Protein AF-0000000071177532 (afdb_homodimer)

pLDDT: mean 94.19, std 5.72, range [72.19, 98.56]

Secondary structure (DSSP, 8-state):
-EEEEEEEEETTEEEEEEEEE-SS-EEEEEESSS---EEEEEEEEEEEETTEEEEEEEEEEEES---HHHHHHHHHHHHHHT-SS-EEEEEE-S---HHHHHHHHHHHHHT---/-EEEEEEEEETTEEEEEEEEE-SS-EEEEEESSS---EEEEEEEEEEEETTEEEEEEEEEEEES---HHHHHHHHHHHHHHT-SS-EEEEEE-S---HHHHHHHHHHHHHT---

InterPro domains:
  IPR018788 Proteasome assembly chaperone 3 [PF10178] (28-109)
  IPR018788 Proteasome assembly chaperone 3 [PTHR31051] (3-114)
  IPR053720 Proteasome Assembly Chaperone [G3DSA:3.30.230.90] (1-114)

Solvent-accessible surface area (backbone atoms only — not comparable to full-atom values): 12817 Å² total; per-residue (Å²): 125,54,73,46,79,44,80,46,69,61,93,82,39,61,32,43,36,37,40,33,44,33,80,65,28,35,37,37,38,40,22,48,70,51,35,76,38,25,32,33,40,39,32,79,37,84,42,82,51,100,92,41,79,42,82,41,70,52,75,43,76,60,38,70,77,82,45,70,67,59,53,51,50,52,52,52,46,51,64,71,63,67,60,96,53,30,36,39,35,26,53,25,62,85,64,82,46,70,69,50,49,51,50,50,47,51,53,51,64,78,60,58,80,120,126,55,72,47,80,44,81,45,70,60,94,80,40,60,32,43,36,37,40,34,46,33,81,66,28,36,37,37,39,40,20,47,70,50,36,77,38,26,32,33,41,37,33,78,36,83,41,83,48,99,92,40,80,43,82,42,69,52,73,43,78,61,38,70,78,85,44,70,66,59,54,52,49,53,51,50,48,51,65,71,63,66,60,94,53,30,36,39,37,26,53,26,61,85,64,80,46,70,69,51,49,50,52,48,47,50,54,51,64,76,60,60,80,120

Organism: Bemisia tabaci (NCBI:txid7038)

Nearest PDB structures (foldseek):
  2z5e-assembly1_B  TM=8.568E-01  e=5.881E-09  Homo sapiens
  8tm3-assembly1_i  TM=8.484E-01  e=6.525E-08  Homo sapiens
  2z5b-assembly1_B  TM=7.623E-01  e=8.529E-06  Saccharomyces cerevisiae
  8tm3-assembly1_j  TM=7.685E-01  e=3.614E-05  Homo sapiens
  2z5b-assembly1_A  TM=5.845E-01  e=6.487E-04  Saccharomyces cerevisiae

Radius of gyration: 18.28 Å; Cα contacts (8 Å, |Δi|>4): 471; chains: 2; bounding box: 42×66×45 Å

Foldseek 3Di:
DDKDWDWDQDVNQIWIWIWDDDPAEIEIEIARPPDFAWKKKWFWDWDQDPVGTDTDIDIDTDDHDDDPLVRVLVRVLCVLVVDNHMYIYGYHDPDSDPSSSVVVSVVCVVVPPD/DDKDWDWDQDVNQIWIWIWDDDPAEIEIEIARPPDFAWKKKWFWDWDQDPVGTDTDIDIDTDDHDDDPLVRVLVRVLCVLVPDNHMYIYGYHDPDSDPSSSVVVSVVCVVVPPD

Sequence (228 aa):
MSFKTIGVKLDGVPTDIVIGNFTNNIFIVLTQVKKFGSIISVKPEAFKTAEGQQQVYDVRNLLGLEKESSLVAARFLAEQLEVPKPIIFSISLKDDSPRVLKSIKKVLLDNKCWMSFKTIGVKLDGVPTDIVIGNFTNNIFIVLTQVKKFGSIISVKPEAFKTAEGQQQVYDVRNLLGLEKESSLVAARFLAEQLEVPKPIIFSISLKDDSPRVLKSIKKVLLDNKCW

Structure (mmCIF, N/CA/C/O backbone):
data_AF-0000000071177532-model_v1
#
loop_
_entity.id
_entity.type
_entity.pdbx_description
1 polymer 'Proteasome assembly chaperone 3'
#
loop_
_atom_site.group_PDB
_atom_site.id
_atom_site.type_symbol
_atom_site.label_atom_id
_atom_site.label_alt_id
_atom_site.label_comp_id
_atom_site.label_asym_id
_atom_site.label_entity_id
_atom_site.label_seq_id
_atom_site.pdbx_PDB_ins_code
_atom_site.Cartn_x
_atom_site.Cartn_y
_atom_site.Cartn_z
_atom_site.occupancy
_atom_site.B_iso_or_equiv
_atom_site.auth_seq_id
_atom_site.auth_comp_id
_atom_site.auth_asym_id
_atom_site.auth_atom_id
_atom_site.pdbx_PDB_model_num
ATOM 1 N N . MET A 1 1 ? 12.875 1.076 9.992 1 72.19 1 MET A N 1
ATOM 2 C CA . MET A 1 1 ? 11.562 1.396 9.438 1 72.19 1 MET A CA 1
ATOM 3 C C . MET A 1 1 ? 10.453 0.759 10.273 1 72.19 1 MET A C 1
ATOM 5 O O . MET A 1 1 ? 10.641 -0.316 10.844 1 72.19 1 MET A O 1
ATOM 9 N N . SER A 1 2 ? 9.312 1.611 10.508 1 87.75 2 SER A N 1
ATOM 10 C CA . SER A 1 2 ? 8.281 1.118 11.414 1 87.75 2 SER A CA 1
ATOM 11 C C . SER A 1 2 ? 6.957 0.902 10.68 1 87.75 2 SER A C 1
ATOM 13 O O . SER A 1 2 ? 6.602 1.678 9.789 1 87.75 2 SER A O 1
ATOM 15 N N . PHE A 1 3 ? 6.445 -0.273 10.773 1 92.81 3 PHE A N 1
ATOM 16 C CA . PHE A 1 3 ? 5.082 -0.597 10.375 1 92.81 3 PHE A CA 1
ATOM 17 C C . PHE A 1 3 ? 4.211 -0.887 11.594 1 92.81 3 PHE A C 1
ATOM 19 O O . PHE A 1 3 ? 4.629 -1.604 12.5 1 92.81 3 PHE A O 1
ATOM 26 N N . LYS A 1 4 ? 3.184 -0.225 11.688 1 95.25 4 LYS A N 1
ATOM 27 C CA . LYS A 1 4 ? 2.24 -0.452 12.773 1 95.25 4 LYS A CA 1
ATOM 28 C C . LYS A 1 4 ? 0.882 -0.899 12.242 1 95.25 4 LYS A C 1
ATOM 30 O O . LYS A 1 4 ? 0.406 -0.384 11.234 1 95.25 4 LYS A O 1
ATOM 35 N N . THR A 1 5 ? 0.305 -1.93 12.883 1 95.69 5 THR A N 1
ATOM 36 C CA . THR A 1 5 ? -1.057 -2.367 12.602 1 95.69 5 THR A CA 1
ATOM 37 C C . THR A 1 5 ? -1.962 -2.139 13.805 1 95.69 5 THR A C 1
ATOM 39 O O . THR A 1 5 ? -1.604 -2.49 14.938 1 95.69 5 THR A O 1
ATOM 42 N N . ILE A 1 6 ? -3.053 -1.486 13.531 1 96.88 6 ILE A N 1
ATOM 43 C CA . ILE A 1 6 ? -3.98 -1.134 14.602 1 96.88 6 ILE A CA 1
ATOM 44 C C . ILE A 1 6 ? -5.383 -1.63 14.25 1 96.88 6 ILE A C 1
ATOM 46 O O . ILE A 1 6 ? -5.859 -1.428 13.133 1 96.88 6 ILE A O 1
ATOM 50 N N . GLY A 1 7 ? -5.969 -2.391 15.172 1 97 7 GLY A N 1
ATOM 51 C CA . GLY A 1 7 ? -7.391 -2.684 15.125 1 97 7 GLY A CA 1
ATOM 52 C C . GLY A 1 7 ? -8.195 -1.902 16.141 1 97 7 GLY A C 1
ATOM 53 O O . GLY A 1 7 ? -7.871 -1.899 17.328 1 97 7 GLY A O 1
ATOM 54 N N . VAL A 1 8 ? -9.195 -1.185 15.688 1 97.31 8 VAL A N 1
ATOM 55 C CA . VAL A 1 8 ? -9.984 -0.362 16.594 1 97.31 8 VAL A CA 1
ATOM 56 C C . VAL A 1 8 ? -11.453 -0.4 16.188 1 97.31 8 VAL A C 1
ATOM 58 O O . VAL A 1 8 ? -11.773 -0.638 15.016 1 97.31 8 VAL A O 1
ATOM 61 N N . LYS A 1 9 ? -12.328 -0.242 17.156 1 97.25 9 LYS A N 1
ATOM 62 C CA . LYS A 1 9 ? -13.75 -0.097 16.875 1 97.25 9 LYS A CA 1
ATOM 63 C C . LYS A 1 9 ? -14.164 1.371 16.891 1 97.25 9 LYS A C 1
ATOM 65 O O . LYS A 1 9 ? -14.062 2.041 17.922 1 97.25 9 LYS A O 1
ATOM 70 N N . LEU A 1 10 ? -14.492 1.924 15.703 1 97 10 LEU A N 1
ATOM 71 C CA . LEU A 1 10 ? -14.953 3.303 15.609 1 97 10 LEU A CA 1
ATOM 72 C C . LEU A 1 10 ? -16.469 3.357 15.461 1 97 10 LEU A C 1
ATOM 74 O O . LEU A 1 10 ? -17.016 2.969 14.422 1 97 10 LEU A O 1
ATOM 78 N N . ASP A 1 11 ? -17.156 3.795 16.484 1 92.44 11 ASP A N 1
ATOM 79 C CA . ASP A 1 11 ? -18.625 3.84 16.531 1 92.44 11 ASP A CA 1
ATOM 80 C C . ASP A 1 11 ? -19.219 2.467 16.234 1 92.44 11 ASP A C 1
ATOM 82 O O . ASP A 1 11 ? -20.109 2.346 15.391 1 92.44 11 ASP A O 1
ATOM 86 N N . GLY A 1 12 ? -18.641 1.488 16.641 1 94.06 12 GLY A N 1
ATOM 87 C CA . GLY A 1 12 ? -19.141 0.128 16.547 1 94.06 12 GLY A CA 1
ATOM 88 C C . GLY A 1 12 ? -18.672 -0.601 15.305 1 94.06 12 GLY A C 1
ATOM 89 O O . GLY A 1 12 ? -18.969 -1.779 15.109 1 94.06 12 GLY A O 1
ATOM 90 N N . VAL A 1 13 ? -17.953 0.061 14.5 1 96.81 13 VAL A N 1
ATOM 91 C CA . VAL A 1 13 ? -17.5 -0.534 13.242 1 96.81 13 VAL A CA 1
ATOM 92 C C . VAL A 1 13 ? -16.016 -0.906 13.352 1 96.81 13 VAL A C 1
ATOM 94 O O . VAL A 1 13 ? -15.172 -0.04 13.57 1 96.81 13 VAL A O 1
ATOM 97 N N . PRO A 1 14 ? -15.766 -2.242 13.281 1 97.5 14 PRO A N 1
ATOM 98 C CA . PRO A 1 14 ? -14.359 -2.627 13.281 1 97.5 14 PRO A CA 1
ATOM 99 C C . PRO A 1 14 ? -13.555 -1.946 12.172 1 97.5 14 PRO A C 1
ATOM 101 O O . PRO A 1 14 ? -13.992 -1.929 11.023 1 97.5 14 PRO A O 1
ATOM 104 N N . THR A 1 15 ? -12.438 -1.291 12.484 1 97.62 15 THR A N 1
ATOM 105 C CA . THR A 1 15 ? -11.586 -0.551 11.562 1 97.62 15 THR A CA 1
ATOM 106 C C . THR A 1 15 ? -10.133 -0.993 11.695 1 97.62 15 THR A C 1
ATOM 108 O O . THR A 1 15 ? -9.578 -1.002 12.797 1 97.62 15 THR A O 1
ATOM 111 N N . ASP A 1 16 ? -9.562 -1.474 10.648 1 97.69 16 ASP A N 1
ATOM 112 C CA . ASP A 1 16 ? -8.148 -1.829 10.617 1 97.69 16 ASP A CA 1
ATOM 113 C C . ASP A 1 16 ? -7.312 -0.71 9.992 1 97.69 16 ASP A C 1
ATOM 115 O O . ASP A 1 16 ? -7.707 -0.12 8.984 1 97.69 16 ASP A O 1
ATOM 119 N N . ILE A 1 17 ? -6.23 -0.367 10.633 1 97.75 17 ILE A N 1
ATOM 120 C CA . ILE A 1 17 ? -5.316 0.686 10.203 1 97.75 17 ILE A CA 1
ATOM 121 C C . ILE A 1 17 ? -3.895 0.139 10.141 1 97.75 17 ILE A C 1
ATOM 123 O O . ILE A 1 17 ? -3.443 -0.548 11.055 1 97.75 17 ILE A O 1
ATOM 127 N N . VAL A 1 18 ? -3.209 0.376 9.039 1 97.44 18 VAL A N 1
ATOM 128 C CA . VAL A 1 18 ? -1.784 0.088 8.914 1 97.44 18 VAL A CA 1
ATOM 129 C C . VAL A 1 18 ? -1.021 1.377 8.617 1 97.44 18 VAL A C 1
ATOM 131 O O . VAL A 1 18 ? -1.44 2.178 7.781 1 97.44 18 VAL A O 1
ATOM 134 N N . ILE A 1 19 ? 0.045 1.603 9.32 1 97.62 19 ILE A N 1
ATOM 135 C CA . ILE A 1 19 ? 0.906 2.76 9.102 1 97.62 19 ILE A CA 1
ATOM 136 C C . ILE A 1 19 ? 2.318 2.295 8.758 1 97.62 19 ILE A C 1
ATOM 138 O O . ILE A 1 19 ? 2.918 1.507 9.492 1 97.62 19 ILE A O 1
ATOM 142 N N . GLY A 1 20 ? 2.801 2.75 7.617 1 97.25 20 GLY A N 1
ATOM 143 C CA . GLY A 1 20 ? 4.191 2.561 7.234 1 97.25 20 GLY A CA 1
ATOM 144 C C . GLY A 1 20 ? 4.953 3.865 7.098 1 97.25 20 GLY A C 1
ATOM 145 O O . GLY A 1 20 ? 4.578 4.73 6.301 1 97.25 20 GLY A O 1
ATOM 146 N N . ASN A 1 21 ? 5.992 3.984 7.93 1 97.25 21 ASN A N 1
ATOM 147 C CA . ASN A 1 21 ? 6.859 5.152 7.852 1 97.25 21 ASN A CA 1
ATOM 148 C C . ASN A 1 21 ? 8.086 4.887 6.98 1 97.25 21 ASN A C 1
ATOM 150 O O . ASN A 1 21 ? 9.008 4.195 7.398 1 97.25 21 ASN A O 1
ATOM 154 N N . PHE A 1 22 ? 8.078 5.391 5.75 1 96.75 22 PHE A N 1
ATOM 155 C CA . PHE A 1 22 ? 9.188 5.266 4.805 1 96.75 22 PHE A CA 1
ATOM 156 C C . PHE A 1 22 ? 9.992 6.555 4.746 1 96.75 22 PHE A C 1
ATOM 158 O O . PHE A 1 22 ? 9.547 7.602 5.223 1 96.75 22 PHE A O 1
ATOM 165 N N . THR A 1 23 ? 11.141 6.48 4.211 1 96.25 23 THR A N 1
ATOM 166 C CA . THR A 1 23 ? 11.984 7.66 4.098 1 96.25 23 THR A CA 1
ATOM 167 C C . THR A 1 23 ? 11.352 8.695 3.176 1 96.25 23 THR A C 1
ATOM 169 O O . THR A 1 23 ? 11.461 9.898 3.412 1 96.25 23 THR A O 1
ATOM 172 N N . ASN A 1 24 ? 10.602 8.227 2.199 1 95.5 24 ASN A N 1
ATOM 173 C CA . ASN A 1 24 ? 10.094 9.133 1.173 1 95.5 24 ASN A CA 1
ATOM 174 C C . ASN A 1 24 ? 8.602 9.398 1.343 1 95.5 24 ASN A C 1
ATOM 176 O O . ASN A 1 24 ? 8.062 10.336 0.758 1 95.5 24 ASN A O 1
ATOM 180 N N . ASN A 1 25 ? 7.938 8.578 2.098 1 96.38 25 ASN A N 1
ATOM 181 C CA . ASN A 1 25 ? 6.492 8.703 2.27 1 96.38 25 ASN A CA 1
ATOM 182 C C . ASN A 1 25 ? 6.027 8.086 3.586 1 96.38 25 ASN A C 1
ATOM 184 O O . ASN A 1 25 ? 6.773 7.344 4.223 1 96.38 25 ASN A O 1
ATOM 188 N N . ILE A 1 26 ? 4.84 8.492 3.887 1 97.56 26 ILE A N 1
ATOM 189 C CA . ILE A 1 26 ? 4.055 7.699 4.824 1 97.56 26 ILE A CA 1
ATOM 190 C C . ILE A 1 26 ? 2.967 6.934 4.07 1 97.56 26 ILE A C 1
ATOM 192 O O . ILE A 1 26 ? 2.314 7.488 3.184 1 97.56 26 ILE A O 1
ATOM 196 N N . PHE A 1 27 ? 2.84 5.684 4.438 1 97.19 27 PHE A N 1
ATOM 197 C CA . PHE A 1 27 ? 1.787 4.859 3.855 1 97.19 27 PHE A CA 1
ATOM 198 C C . PHE A 1 27 ? 0.749 4.484 4.906 1 97.19 27 PHE A C 1
ATOM 200 O O . PHE A 1 27 ? 1.095 3.975 5.973 1 97.19 27 PHE A O 1
ATOM 207 N N . ILE A 1 28 ? -0.555 4.777 4.574 1 98.25 28 ILE A N 1
ATOM 208 C CA . ILE A 1 28 ? -1.62 4.52 5.535 1 98.25 28 ILE A CA 1
ATOM 209 C C . ILE A 1 28 ? -2.75 3.746 4.859 1 98.25 28 ILE A C 1
ATOM 211 O O . ILE A 1 28 ? -3.312 4.203 3.861 1 98.25 28 ILE A O 1
ATOM 215 N N . VAL A 1 29 ? -3.061 2.6 5.391 1 98.19 29 VAL A N 1
ATOM 216 C CA . VAL A 1 29 ? -4.23 1.836 4.969 1 98.19 29 VAL A CA 1
ATOM 217 C C . VAL A 1 29 ? -5.363 2.025 5.973 1 98.19 29 VAL A C 1
ATOM 219 O O . VAL A 1 29 ? -5.168 1.849 7.176 1 98.19 29 VAL A O 1
ATOM 222 N N . LEU A 1 30 ? -6.516 2.42 5.48 1 98.31 30 LEU A N 1
ATOM 223 C CA . LEU A 1 30 ? -7.738 2.549 6.266 1 98.31 30 LEU A CA 1
ATOM 224 C C . LEU A 1 30 ? -8.844 1.663 5.703 1 98.31 30 LEU A C 1
ATOM 226 O O . LEU A 1 30 ? -9.312 1.885 4.582 1 98.31 30 LEU A O 1
ATOM 230 N N . THR A 1 31 ? -9.258 0.589 6.484 1 97.81 31 THR A N 1
ATOM 231 C CA . THR A 1 31 ? -10.312 -0.25 5.938 1 97.81 31 THR A CA 1
ATOM 232 C C . THR A 1 31 ? -11.305 -0.657 7.027 1 97.81 31 THR A C 1
ATOM 234 O O . THR A 1 31 ? -10.906 -0.926 8.164 1 97.81 31 THR A O 1
ATOM 237 N N . GLN A 1 32 ? -12.602 -0.59 6.715 1 97.75 32 GLN A N 1
ATOM 238 C CA . GLN A 1 32 ? -13.68 -1.052 7.582 1 97.75 32 GLN A CA 1
ATOM 239 C C . GLN A 1 32 ? -14.43 -2.227 6.953 1 97.75 32 GLN A C 1
ATOM 241 O O . GLN A 1 32 ? -15.352 -2.771 7.555 1 97.75 32 GLN A O 1
ATOM 246 N N . VAL A 1 33 ? -14.016 -2.652 5.754 1 96.62 33 VAL A N 1
ATOM 247 C CA . VAL A 1 33 ? -14.734 -3.715 5.059 1 96.62 33 VAL A CA 1
ATOM 248 C C . VAL A 1 33 ? -13.75 -4.812 4.645 1 96.62 33 VAL A C 1
ATOM 250 O O . VAL A 1 33 ? -14.062 -5.629 3.771 1 96.62 33 VAL A O 1
ATOM 253 N N . LYS A 1 34 ? -12.555 -4.789 5.148 1 95.62 34 LYS A N 1
ATOM 254 C CA . LYS A 1 34 ? -11.484 -5.754 4.938 1 95.62 34 LYS A CA 1
ATOM 255 C C . LYS A 1 34 ? -11.078 -5.812 3.467 1 95.62 34 LYS A C 1
ATOM 257 O O . LYS A 1 34 ? -10.617 -6.852 2.982 1 95.62 34 LYS A O 1
ATOM 262 N N . LYS A 1 35 ? -11.375 -4.762 2.734 1 96.19 35 LYS A N 1
ATOM 263 C CA . LYS A 1 35 ? -10.938 -4.621 1.349 1 96.19 35 LYS A CA 1
ATOM 264 C C . LYS A 1 35 ? -9.828 -3.584 1.223 1 96.19 35 LYS A C 1
ATOM 266 O O . LYS A 1 35 ? -9.773 -2.627 1.997 1 96.19 35 LYS A O 1
ATOM 271 N N . PHE A 1 36 ? -8.898 -3.795 0.281 1 96.12 36 PHE A N 1
ATOM 272 C CA . PHE A 1 36 ? -7.938 -2.773 -0.12 1 96.12 36 PHE A CA 1
ATOM 273 C C . PHE A 1 36 ? -8.602 -1.729 -1.011 1 96.12 36 PHE A C 1
ATOM 275 O O . PHE A 1 36 ? -9.203 -2.068 -2.029 1 96.12 36 PHE A O 1
ATOM 282 N N . GLY A 1 37 ? -8.578 -0.49 -0.607 1 94.94 37 GLY A N 1
ATOM 283 C CA . GLY A 1 37 ? -9.352 0.542 -1.279 1 94.94 37 GLY A CA 1
ATOM 284 C C . GLY A 1 37 ? -8.57 1.271 -2.354 1 94.94 37 GLY A C 1
ATOM 285 O O . GLY A 1 37 ? -7.562 0.76 -2.848 1 94.94 37 GLY A O 1
ATOM 286 N N . SER A 1 38 ? -9.102 2.412 -2.785 1 95.69 38 SER A N 1
ATOM 287 C CA . SER A 1 38 ? -8.414 3.291 -3.727 1 95.69 38 SER A CA 1
ATOM 288 C C . SER A 1 38 ? -7.09 3.787 -3.156 1 95.69 38 SER A C 1
ATOM 290 O O . SER A 1 38 ? -6.961 3.975 -1.944 1 95.69 38 SER A O 1
ATOM 292 N N . ILE A 1 39 ? -6.176 3.889 -4.035 1 97.44 39 ILE A N 1
ATOM 293 C CA . ILE A 1 39 ? -4.895 4.453 -3.621 1 97.44 39 ILE A CA 1
ATOM 294 C C . ILE A 1 39 ? -4.84 5.938 -3.984 1 97.44 39 ILE A C 1
ATOM 296 O O . ILE A 1 39 ? -4.992 6.301 -5.152 1 97.44 39 ILE A O 1
ATOM 300 N N . ILE A 1 40 ? -4.629 6.738 -2.992 1 98 40 ILE A N 1
ATOM 301 C CA . ILE A 1 40 ? -4.625 8.188 -3.145 1 98 40 ILE A CA 1
ATOM 302 C C . ILE A 1 40 ? -3.289 8.75 -2.666 1 98 40 ILE A C 1
ATOM 304 O O . ILE A 1 40 ? -2.846 8.453 -1.554 1 98 40 ILE A O 1
ATOM 308 N N . SER A 1 41 ? -2.631 9.523 -3.494 1 97.25 41 SER A N 1
ATOM 309 C CA . SER A 1 41 ? -1.406 10.219 -3.115 1 97.25 41 SER A CA 1
ATOM 310 C C . SER A 1 41 ? -1.692 11.664 -2.711 1 97.25 41 SER A C 1
ATOM 312 O O . SER A 1 41 ? -2.504 12.336 -3.344 1 97.25 41 SER A O 1
ATOM 314 N N . VAL A 1 42 ? -1.169 12.055 -1.658 1 97.5 42 VAL A N 1
ATOM 315 C CA . VAL A 1 42 ? -1.283 13.422 -1.171 1 97.5 42 VAL A CA 1
ATOM 316 C C . VAL A 1 42 ? 0.109 14.016 -0.971 1 97.5 42 VAL A C 1
ATOM 318 O O . VAL A 1 42 ? 0.857 13.586 -0.093 1 97.5 42 VAL A O 1
ATOM 321 N N . LYS A 1 43 ? 0.432 15.016 -1.694 1 95.69 43 LYS A N 1
ATOM 322 C CA . LYS A 1 43 ? 1.755 15.633 -1.655 1 95.69 43 LYS A CA 1
ATOM 323 C C . LYS A 1 43 ? 1.671 17.094 -1.208 1 95.69 43 LYS A C 1
ATOM 325 O O . LYS A 1 43 ? 0.93 17.875 -1.793 1 95.69 43 LYS A O 1
ATOM 330 N N . PRO A 1 44 ? 2.436 17.359 -0.157 1 92.5 44 PRO A N 1
ATOM 331 C CA . PRO A 1 44 ? 2.469 18.766 0.236 1 92.5 44 PRO A CA 1
ATOM 332 C C . PRO A 1 44 ? 3.191 19.656 -0.781 1 92.5 44 PRO A C 1
ATOM 334 O O . PRO A 1 44 ? 4.238 19.266 -1.306 1 92.5 44 PRO A O 1
ATOM 337 N N . GLU A 1 45 ? 2.49 20.719 -1.197 1 88.5 45 GLU A N 1
ATOM 338 C CA . GLU A 1 45 ? 3.09 21.75 -2.047 1 88.5 45 GLU A CA 1
ATOM 339 C C . GLU A 1 45 ? 3.162 23.094 -1.326 1 88.5 45 GLU A C 1
ATOM 341 O O . GLU A 1 45 ? 2.24 23.453 -0.598 1 88.5 45 GLU A O 1
ATOM 346 N N . ALA A 1 46 ? 4.332 23.641 -1.23 1 79.81 46 ALA A N 1
ATOM 347 C CA . ALA A 1 46 ? 4.449 24.953 -0.605 1 79.81 46 ALA A CA 1
ATOM 348 C C . ALA A 1 46 ? 4.258 26.062 -1.63 1 79.81 46 ALA A C 1
ATOM 350 O O . ALA A 1 46 ? 4.727 25.953 -2.766 1 79.81 46 ALA A O 1
ATOM 351 N N . PHE A 1 47 ? 3.213 26.969 -1.278 1 78.06 47 PHE A N 1
ATOM 352 C CA . PHE A 1 47 ? 3.037 28.172 -2.078 1 78.06 47 PHE A CA 1
ATOM 353 C C . PHE A 1 47 ? 3.324 29.422 -1.25 1 78.06 47 PHE A C 1
ATOM 355 O O . PHE A 1 47 ? 2.953 29.5 -0.076 1 78.06 47 PHE A O 1
ATOM 362 N N . LYS A 1 48 ? 4.32 30.141 -1.648 1 78 48 LYS A N 1
ATOM 363 C CA . LYS A 1 48 ? 4.621 31.406 -0.987 1 78 48 LYS A CA 1
ATOM 364 C C . LYS A 1 48 ? 3.604 32.469 -1.363 1 78 48 LYS A C 1
ATOM 366 O O . LYS A 1 48 ? 3.389 32.75 -2.547 1 78 48 LYS A O 1
ATOM 371 N N . THR A 1 49 ? 2.73 32.812 -0.435 1 73.12 49 THR A N 1
ATOM 372 C CA . THR A 1 49 ? 1.871 34 -0.623 1 73.12 49 THR A CA 1
ATOM 373 C C . THR A 1 49 ? 2.439 35.219 0.108 1 73.12 49 THR A C 1
ATOM 375 O O . THR A 1 49 ? 3.438 35.094 0.823 1 73.12 49 THR A O 1
ATOM 378 N N . ALA A 1 50 ? 1.865 36.438 -0.108 1 77.94 50 ALA A N 1
ATOM 379 C CA . ALA A 1 50 ? 2.248 37.688 0.549 1 77.94 50 ALA A CA 1
ATOM 380 C C . ALA A 1 50 ? 2.191 37.531 2.068 1 77.94 50 ALA A C 1
ATOM 382 O O . ALA A 1 50 ? 2.965 38.188 2.785 1 77.94 50 ALA A O 1
ATOM 383 N N . GLU A 1 51 ? 1.269 36.75 2.625 1 81.69 51 GLU A N 1
ATOM 384 C CA . GLU A 1 51 ? 0.987 36.562 4.043 1 81.69 51 GLU A CA 1
ATOM 385 C C . GLU A 1 51 ? 1.835 35.438 4.629 1 81.69 51 GLU A C 1
ATOM 387 O O . GLU A 1 51 ? 1.774 35.156 5.832 1 81.69 51 GLU A O 1
ATOM 392 N N . GLY A 1 52 ? 2.498 34.719 3.83 1 80.38 52 GLY A N 1
ATOM 393 C CA . GLY A 1 52 ? 3.363 33.656 4.301 1 80.38 52 GLY A CA 1
ATOM 394 C C . GLY A 1 52 ? 3.25 32.375 3.48 1 80.38 52 GLY A C 1
ATOM 395 O O . GLY A 1 52 ? 2.732 32.406 2.361 1 80.38 52 GLY A O 1
ATOM 396 N N . GLN A 1 53 ? 3.822 31.328 4.035 1 73.88 53 GLN A N 1
ATOM 397 C CA . GLN A 1 53 ? 3.818 30.047 3.34 1 73.88 53 GLN A CA 1
ATOM 398 C C . GLN A 1 53 ? 2.523 29.281 3.602 1 73.88 53 GLN A C 1
ATOM 400 O O . GLN A 1 53 ? 2.125 29.109 4.754 1 73.88 53 GLN A O 1
ATOM 405 N N . GLN A 1 54 ? 1.751 29.188 2.535 1 82.75 54 GLN A N 1
ATOM 406 C CA . GLN A 1 54 ? 0.572 28.344 2.621 1 82.75 54 GLN A CA 1
ATOM 407 C C . GLN A 1 54 ? 0.858 26.953 2.066 1 82.75 54 GLN A C 1
ATOM 409 O O . GLN A 1 54 ? 1.543 26.812 1.051 1 82.75 54 GLN A O 1
ATOM 414 N N . GLN A 1 55 ? 0.43 25.953 2.977 1 83.5 55 GLN A N 1
ATOM 415 C CA . GLN A 1 55 ? 0.623 24.578 2.514 1 83.5 55 GLN A CA 1
ATOM 416 C C . GLN A 1 55 ? -0.588 24.094 1.726 1 83.5 55 GLN A C 1
ATOM 418 O O . GLN A 1 55 ? -1.719 24.156 2.215 1 83.5 55 GLN A O 1
ATOM 423 N N . VAL A 1 56 ? -0.33 23.859 0.442 1 88.94 56 VAL A N 1
ATOM 424 C CA . VAL A 1 56 ? -1.363 23.25 -0.388 1 88.94 56 VAL A CA 1
ATOM 425 C C . VAL A 1 56 ? -0.99 21.797 -0.696 1 88.94 56 VAL A C 1
ATOM 427 O O . VAL A 1 56 ? 0.161 21.391 -0.515 1 88.94 56 VAL A O 1
ATOM 430 N N . TYR A 1 57 ? -2.059 21.016 -0.942 1 93.56 57 TYR A N 1
ATOM 431 C CA . TYR A 1 57 ? -1.803 19.609 -1.212 1 93.56 57 TYR A CA 1
ATOM 432 C C . TYR A 1 57 ? -2.254 19.234 -2.617 1 93.56 57 TYR A C 1
ATOM 434 O O . TYR A 1 57 ? -3.309 19.672 -3.078 1 93.56 57 TYR A O 1
ATOM 442 N N . ASP A 1 58 ? -1.36 18.547 -3.314 1 95.5 58 ASP A N 1
ATOM 443 C CA . ASP A 1 58 ? -1.722 17.859 -4.551 1 95.5 58 ASP A CA 1
ATOM 444 C C . ASP A 1 58 ? -2.283 16.469 -4.262 1 95.5 58 ASP A C 1
ATOM 446 O O . ASP A 1 58 ? -1.576 15.609 -3.732 1 95.5 58 ASP A O 1
ATOM 450 N N . VAL A 1 59 ? -3.59 16.328 -4.512 1 96.88 59 VAL A N 1
ATOM 451 C CA . VAL A 1 59 ? -4.289 15.078 -4.211 1 96.88 59 VAL A CA 1
ATOM 452 C C . VAL A 1 59 ? -4.617 14.344 -5.508 1 96.88 59 VAL A C 1
ATOM 454 O O . VAL A 1 59 ? -5.297 14.883 -6.383 1 96.88 59 VAL A O 1
ATOM 457 N N . ARG A 1 60 ? -4.125 13.094 -5.613 1 95.44 60 ARG A N 1
ATOM 458 C CA . ARG A 1 60 ? -4.324 12.336 -6.844 1 95.44 60 ARG A CA 1
ATOM 459 C C . ARG A 1 60 ? -4.797 10.922 -6.539 1 95.44 60 ARG A C 1
ATOM 461 O O . ARG A 1 60 ? -4.25 10.25 -5.66 1 95.44 60 ARG A O 1
ATOM 468 N N . ASN A 1 61 ? -5.891 10.523 -7.242 1 96.56 61 ASN A N 1
ATOM 469 C CA . ASN A 1 61 ? -6.293 9.125 -7.227 1 96.56 61 ASN A CA 1
ATOM 470 C C . ASN A 1 61 ? -5.453 8.281 -8.188 1 96.56 61 ASN A C 1
ATOM 472 O O . ASN A 1 61 ? -5.434 8.547 -9.391 1 96.56 61 ASN A O 1
ATOM 476 N N . LEU A 1 62 ? -4.812 7.328 -7.695 1 92.5 62 LEU A N 1
ATOM 477 C CA . LEU A 1 62 ? -3.867 6.566 -8.508 1 92.5 62 LEU A CA 1
ATOM 478 C C . LEU A 1 62 ? -4.473 5.238 -8.9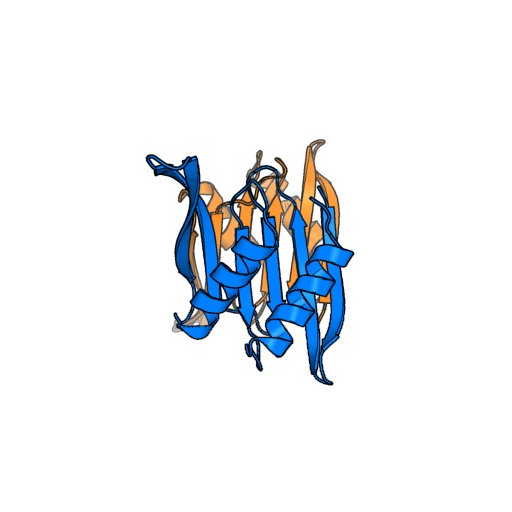45 1 92.5 62 LEU A C 1
ATOM 480 O O . LEU A 1 62 ? -4.152 4.734 -10.023 1 92.5 62 LEU A O 1
ATOM 484 N N . LEU A 1 63 ? -5.238 4.703 -8.125 1 91.44 63 LEU A N 1
ATOM 485 C CA . LEU A 1 63 ? -5.852 3.398 -8.367 1 91.44 63 LEU A CA 1
ATOM 486 C C . LEU A 1 63 ? -7.254 3.34 -7.773 1 91.44 63 LEU A C 1
ATOM 488 O O . LEU A 1 63 ? -7.512 3.924 -6.719 1 91.44 63 LEU A O 1
ATOM 492 N N . GLY A 1 64 ? -8 2.537 -8.391 1 92.38 64 GLY A N 1
ATOM 493 C CA . GLY A 1 64 ? -9.344 2.32 -7.879 1 92.38 64 GLY A CA 1
ATOM 494 C C . GLY A 1 64 ? -10.336 3.387 -8.32 1 92.38 64 GLY A C 1
ATOM 495 O O . GLY A 1 64 ? -9.992 4.27 -9.109 1 92.38 64 GLY A O 1
ATOM 496 N N . LEU A 1 65 ? -11.578 3.18 -7.871 1 90.81 65 LEU A N 1
ATOM 497 C CA . LEU A 1 65 ? -12.641 4.129 -8.188 1 90.81 65 LEU A CA 1
ATOM 498 C C . LEU A 1 65 ? -12.406 5.457 -7.477 1 90.81 65 LEU A C 1
ATOM 500 O O . LEU A 1 65 ? -12.125 5.48 -6.277 1 90.81 65 LEU A O 1
ATOM 504 N N . GLU A 1 66 ? -12.406 6.512 -8.281 1 93.69 66 GLU A N 1
ATOM 505 C CA . GLU A 1 66 ? -12.258 7.828 -7.672 1 93.69 66 GLU A CA 1
ATOM 506 C C . GLU A 1 66 ? -13.578 8.32 -7.098 1 93.69 66 GLU A C 1
ATOM 508 O O . GLU A 1 66 ? -14.562 8.477 -7.828 1 93.69 66 GLU A O 1
ATOM 513 N N . LYS A 1 67 ? -13.602 8.406 -5.863 1 94.5 67 LYS A N 1
ATOM 514 C CA . LYS A 1 67 ? -14.727 8.992 -5.152 1 94.5 67 LYS A CA 1
ATOM 515 C C . LYS A 1 67 ? -14.344 10.32 -4.504 1 94.5 67 LYS A C 1
ATOM 517 O O . LYS A 1 67 ? -13.273 10.438 -3.902 1 94.5 67 LYS A O 1
ATOM 522 N N . GLU A 1 68 ? -15.242 11.258 -4.684 1 95.44 68 GLU A N 1
ATOM 523 C CA . GLU A 1 68 ? -14.992 12.555 -4.066 1 95.44 68 GLU A CA 1
ATOM 524 C C . GLU A 1 68 ? -14.805 12.422 -2.557 1 95.44 68 GLU A C 1
ATOM 526 O O . GLU A 1 68 ? -13.961 13.102 -1.967 1 95.44 68 GLU A O 1
ATOM 531 N N . SER A 1 69 ? -15.57 11.578 -1.964 1 95.56 69 SER A N 1
ATOM 532 C CA . SER A 1 69 ? -15.516 11.391 -0.517 1 95.56 69 SER A CA 1
ATOM 533 C C . SER A 1 69 ? -14.141 10.898 -0.078 1 95.56 69 SER A C 1
ATOM 535 O O . SER A 1 69 ? -13.609 11.336 0.946 1 95.56 69 SER A O 1
ATOM 537 N N . SER A 1 70 ? -13.539 9.961 -0.846 1 96.56 70 SER A N 1
ATOM 538 C CA . SER A 1 70 ? -12.219 9.438 -0.508 1 96.56 70 SER A CA 1
ATOM 539 C C . SER A 1 70 ? -11.141 10.508 -0.67 1 96.56 70 SER A C 1
ATOM 541 O O . SER A 1 70 ? -10.211 10.586 0.134 1 96.56 70 SER A O 1
ATOM 543 N N . LEU A 1 71 ? -11.32 11.336 -1.709 1 97.5 71 LEU A N 1
ATOM 544 C CA . LEU A 1 71 ? -10.375 12.414 -1.94 1 97.5 71 LEU A CA 1
ATOM 545 C C . LEU A 1 71 ? -10.438 13.445 -0.818 1 97.5 71 LEU A C 1
ATOM 547 O O . LEU A 1 71 ? -9.398 13.898 -0.328 1 97.5 71 LEU A O 1
ATOM 551 N N . VAL A 1 72 ? -11.617 13.805 -0.439 1 97.06 72 VAL A N 1
ATOM 552 C CA . VAL A 1 72 ? -11.836 14.758 0.643 1 97.06 72 VAL A CA 1
ATOM 553 C C . VAL A 1 72 ? -11.281 14.195 1.948 1 97.06 72 VAL A C 1
ATOM 555 O O . VAL A 1 72 ? -10.609 14.906 2.703 1 97.06 72 VAL A O 1
ATOM 558 N N . ALA A 1 73 ? -11.523 12.891 2.197 1 98 73 ALA A N 1
ATOM 559 C CA . ALA A 1 73 ? -11.008 12.234 3.4 1 98 73 ALA A CA 1
ATOM 560 C C . ALA A 1 73 ? -9.484 12.266 3.438 1 98 73 ALA A C 1
ATOM 562 O O . ALA A 1 73 ? -8.891 12.648 4.449 1 98 73 ALA A O 1
ATOM 563 N N . ALA A 1 74 ? -8.852 11.914 2.324 1 98.06 74 ALA A N 1
ATOM 564 C CA . ALA A 1 74 ? -7.395 11.898 2.238 1 98.06 74 ALA A CA 1
ATOM 565 C C . ALA A 1 74 ? -6.812 13.289 2.486 1 98.06 74 ALA A C 1
ATOM 567 O O . ALA A 1 74 ? -5.848 13.438 3.24 1 98.06 74 ALA A O 1
ATOM 568 N N . ARG A 1 75 ? -7.418 14.281 1.865 1 97.06 75 ARG A N 1
ATOM 569 C CA . ARG A 1 75 ? -6.965 15.664 2.045 1 97.06 75 ARG A CA 1
ATOM 570 C C . ARG A 1 75 ? -7.121 16.109 3.496 1 97.06 75 ARG A C 1
ATOM 572 O O . ARG A 1 75 ? -6.195 16.672 4.078 1 97.06 75 ARG A O 1
ATOM 579 N N . PHE A 1 76 ? -8.242 15.812 4.102 1 97.38 76 PHE A N 1
ATOM 580 C CA . PHE A 1 76 ? -8.516 16.188 5.484 1 97.38 76 PHE A CA 1
ATOM 581 C C . PHE A 1 76 ? -7.484 15.57 6.422 1 97.38 76 PHE A C 1
ATOM 583 O O . PHE A 1 76 ? -6.879 16.281 7.23 1 97.38 76 PHE A O 1
ATOM 590 N N . LEU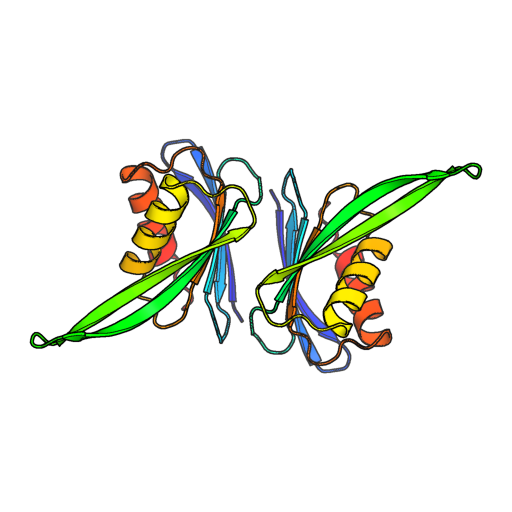 A 1 77 ? -7.246 14.305 6.238 1 97.94 77 LEU A N 1
ATOM 591 C CA . LEU A 1 77 ? -6.32 13.609 7.125 1 97.94 77 LEU A CA 1
ATOM 592 C C . LEU A 1 77 ? -4.898 14.133 6.941 1 97.94 77 LEU A C 1
ATOM 594 O O . LEU A 1 77 ? -4.188 14.367 7.922 1 97.94 77 LEU A O 1
ATOM 598 N N . ALA A 1 78 ? -4.52 14.297 5.688 1 97.19 78 ALA A N 1
ATOM 599 C CA . ALA A 1 78 ? -3.178 14.805 5.418 1 97.19 78 ALA A CA 1
ATOM 600 C C . ALA A 1 78 ? -2.965 16.156 6.082 1 97.19 78 ALA A C 1
ATOM 602 O O . ALA A 1 78 ? -1.915 16.406 6.676 1 97.19 78 ALA A O 1
ATOM 603 N N . GLU A 1 79 ? -3.938 17 5.973 1 95.56 79 GLU A N 1
ATOM 604 C CA . GLU A 1 79 ? -3.865 18.328 6.562 1 95.56 79 GLU A CA 1
ATOM 605 C C . GLU A 1 79 ? -3.779 18.25 8.086 1 95.56 79 GLU A C 1
ATOM 607 O O . GLU A 1 79 ? -3.084 19.047 8.711 1 95.56 79 GLU A O 1
ATOM 612 N N . GLN A 1 80 ? -4.434 17.344 8.656 1 95.56 80 GLN A N 1
ATOM 613 C CA . GLN A 1 80 ? -4.492 17.234 10.117 1 95.56 80 GLN A CA 1
ATOM 614 C C . GLN A 1 80 ? -3.223 16.578 10.664 1 95.56 80 GLN A C 1
ATOM 616 O O . GLN A 1 80 ? -2.807 16.875 11.789 1 95.56 80 GLN A O 1
ATOM 621 N N . LEU A 1 81 ? -2.604 15.688 9.898 1 96.06 81 LEU A N 1
ATOM 622 C CA . LEU A 1 81 ? -1.433 14.961 10.375 1 96.06 81 LEU A CA 1
ATOM 623 C C . LEU A 1 81 ? -0.179 15.828 10.281 1 96.06 81 LEU A C 1
ATOM 625 O O . LEU A 1 81 ? 0.804 15.578 10.984 1 96.06 81 LEU A O 1
ATOM 629 N N . GLU A 1 82 ? -0.137 16.812 9.469 1 89.12 82 GLU A N 1
ATOM 630 C CA . GLU A 1 82 ? 0.952 17.766 9.305 1 89.12 82 GLU A CA 1
ATOM 631 C C . GLU A 1 82 ? 2.301 17.062 9.203 1 89.12 82 GLU A C 1
ATOM 633 O O . GLU A 1 82 ? 3.248 17.422 9.898 1 89.12 82 GLU A O 1
ATOM 638 N N . VAL A 1 83 ? 2.314 16.094 8.328 1 90.25 83 VAL A N 1
ATOM 639 C CA . VAL A 1 83 ? 3.555 15.367 8.094 1 90.25 83 VAL A CA 1
ATOM 640 C C . VAL A 1 83 ? 4.348 16.047 6.977 1 90.25 83 VAL A C 1
ATOM 642 O O . VAL A 1 83 ? 3.764 16.547 6.012 1 90.25 83 VAL A O 1
ATOM 645 N N . PRO A 1 84 ? 5.656 16.109 7.172 1 87.62 84 PRO A N 1
ATOM 646 C CA . PRO A 1 84 ? 6.488 16.828 6.195 1 87.62 84 PRO A CA 1
ATOM 647 C C . PRO A 1 84 ? 6.734 16.016 4.926 1 87.62 84 PRO A C 1
ATOM 649 O O . PRO A 1 84 ? 7.336 16.516 3.975 1 87.62 84 PRO A O 1
ATOM 652 N N . LYS A 1 85 ? 6.391 14.867 4.766 1 92.94 85 LYS A N 1
ATOM 653 C CA . LYS A 1 85 ? 6.559 14.086 3.545 1 92.94 85 LYS A CA 1
ATOM 654 C C . LYS A 1 85 ? 5.211 13.68 2.957 1 92.94 85 LYS A C 1
ATOM 656 O O . LYS A 1 85 ? 4.199 13.68 3.658 1 92.94 85 LYS A O 1
ATOM 661 N N . PRO A 1 86 ? 5.219 13.289 1.664 1 96.38 86 PRO A N 1
ATOM 662 C CA . PRO A 1 86 ? 3.996 12.82 1.013 1 96.38 86 PRO A CA 1
ATOM 663 C C . PRO A 1 86 ? 3.365 11.633 1.734 1 96.38 86 PRO A C 1
ATOM 665 O O . PRO A 1 86 ? 4.062 10.875 2.408 1 96.38 86 PRO A O 1
ATOM 668 N N . ILE A 1 87 ? 2.031 11.547 1.617 1 97.94 87 ILE A N 1
ATOM 669 C CA . ILE A 1 87 ? 1.302 10.422 2.186 1 97.94 87 ILE A CA 1
ATOM 670 C C . ILE A 1 87 ? 0.597 9.648 1.071 1 97.94 87 ILE A C 1
ATOM 672 O O . ILE A 1 87 ? 0.014 10.25 0.165 1 97.94 87 ILE A O 1
ATOM 676 N N . ILE A 1 88 ? 0.7 8.32 1.108 1 97.94 88 ILE A N 1
ATOM 677 C CA . ILE A 1 88 ? -0.094 7.438 0.266 1 97.94 88 ILE A CA 1
ATOM 678 C C . ILE A 1 88 ? -1.167 6.75 1.106 1 97.94 88 ILE A C 1
ATOM 680 O O . ILE A 1 88 ? -0.852 6.023 2.053 1 97.94 88 ILE A O 1
ATOM 684 N N . PHE A 1 89 ? -2.475 6.969 0.696 1 98.31 89 PHE A N 1
ATOM 685 C CA . PHE A 1 89 ? -3.598 6.367 1.408 1 98.31 89 PHE A CA 1
ATOM 686 C C . PHE A 1 89 ? -4.191 5.215 0.608 1 98.31 89 PHE A C 1
ATOM 688 O O . PHE A 1 89 ? -4.312 5.297 -0.615 1 98.31 89 PHE A O 1
ATOM 695 N N . SER A 1 90 ? -4.477 4.148 1.212 1 98 90 SER A N 1
ATOM 696 C CA . SER A 1 90 ? -5.488 3.203 0.748 1 98 90 SER A CA 1
ATOM 697 C C . SER A 1 90 ? -6.746 3.273 1.606 1 98 90 SER A C 1
ATOM 699 O O . SER A 1 90 ? -6.715 2.936 2.791 1 98 90 SER A O 1
ATOM 701 N N . ILE A 1 91 ? -7.898 3.701 1.009 1 98.06 91 ILE A N 1
ATOM 702 C CA . ILE A 1 91 ? -9.078 3.986 1.82 1 98.06 91 ILE A CA 1
ATOM 703 C C . ILE A 1 91 ? -10.25 3.137 1.341 1 98.06 91 ILE A C 1
ATOM 705 O O . ILE A 1 91 ? -10.641 3.207 0.173 1 98.06 91 ILE A O 1
ATOM 709 N N . SER A 1 92 ? -10.789 2.332 2.221 1 97 92 SER A N 1
ATOM 710 C CA . SER A 1 92 ? -12 1.548 2.023 1 97 92 SER A CA 1
ATOM 711 C C . SER A 1 92 ? -12.906 1.608 3.252 1 97 92 SER A C 1
ATOM 713 O O . SER A 1 92 ? -13.039 0.623 3.98 1 97 92 SER A O 1
ATOM 715 N N . LEU A 1 93 ? -13.594 2.697 3.43 1 96.88 93 LEU A N 1
ATOM 716 C CA . LEU A 1 93 ? -14.406 2.949 4.613 1 96.88 93 LEU A CA 1
ATOM 717 C C . LEU A 1 93 ? -15.891 2.828 4.293 1 96.88 93 LEU A C 1
ATOM 719 O O . LEU A 1 93 ? -16.344 3.266 3.23 1 96.88 93 LEU A O 1
ATOM 723 N N . LYS A 1 94 ? -16.547 2.252 5.168 1 95.5 94 LYS A N 1
ATOM 724 C CA . LYS A 1 94 ? -18 2.246 5.082 1 95.5 94 LYS A CA 1
ATOM 725 C C . LYS A 1 94 ? -18.578 3.605 5.461 1 95.5 94 LYS A C 1
ATOM 727 O O . LYS A 1 94 ? -19.625 4.004 4.949 1 95.5 94 LYS A O 1
ATOM 732 N N . ASP A 1 95 ? -18 4.266 6.359 1 94.94 95 ASP A N 1
ATOM 733 C CA . ASP A 1 95 ? -18.391 5.566 6.895 1 94.94 95 ASP A CA 1
ATOM 734 C C . ASP A 1 95 ? -17.234 6.559 6.844 1 94.94 95 ASP A C 1
ATOM 736 O O . ASP A 1 95 ? -16.25 6.414 7.574 1 94.94 95 ASP A O 1
ATOM 740 N N . ASP A 1 96 ? -17.359 7.52 5.902 1 95 96 ASP A N 1
ATOM 741 C CA . ASP A 1 96 ? -16.328 8.547 5.789 1 95 96 ASP A CA 1
ATOM 742 C C . ASP A 1 96 ? -16.844 9.906 6.238 1 95 96 ASP A C 1
ATOM 744 O O . ASP A 1 96 ? -16.422 10.945 5.715 1 95 96 ASP A O 1
ATOM 748 N N . SER A 1 97 ? -17.797 9.836 7.164 1 94.88 97 SER A N 1
ATOM 749 C CA . SER A 1 97 ? -18.297 11.07 7.754 1 94.88 97 SER A CA 1
ATOM 750 C C . SER A 1 97 ? -17.203 11.812 8.516 1 94.88 97 SER A C 1
ATOM 752 O O . SER A 1 97 ? -16.203 11.211 8.906 1 94.88 97 SER A O 1
ATOM 754 N N . PRO A 1 98 ? -17.406 13.18 8.734 1 95.75 98 PRO A N 1
ATOM 755 C CA . PRO A 1 98 ? -16.422 13.961 9.5 1 95.75 98 PRO A C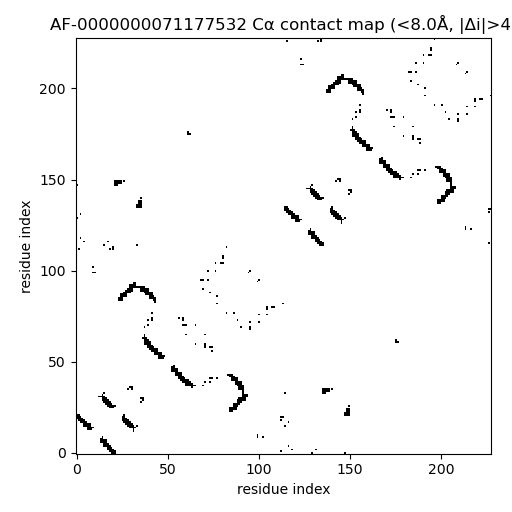A 1
ATOM 756 C C . PRO A 1 98 ? -16.172 13.375 10.891 1 95.75 98 PRO A C 1
ATOM 758 O O . PRO A 1 98 ? -15.047 13.422 11.383 1 95.75 98 PRO A O 1
ATOM 761 N N . ARG A 1 99 ? -17.188 12.859 11.508 1 96.81 99 ARG A N 1
ATOM 762 C CA . ARG A 1 99 ? -17.031 12.266 12.836 1 96.81 99 ARG A CA 1
ATOM 763 C C . ARG A 1 99 ? -16.062 11.094 12.805 1 96.81 99 ARG A C 1
ATOM 765 O O . ARG A 1 99 ? -15.148 11.008 13.633 1 96.81 99 ARG A O 1
ATOM 772 N N . VAL A 1 100 ? -16.219 10.172 11.883 1 97.75 100 VAL A N 1
ATOM 773 C CA . VAL A 1 100 ? -15.367 9 11.758 1 97.75 100 VAL A CA 1
ATOM 774 C C . VAL A 1 100 ? -13.945 9.43 11.383 1 97.75 100 VAL A C 1
ATOM 776 O O . VAL A 1 100 ? -12.977 8.922 11.945 1 97.75 100 VAL A O 1
ATOM 779 N N . LEU A 1 101 ? -13.859 10.406 10.469 1 98.12 101 LEU A N 1
ATOM 780 C CA . LEU A 1 101 ? -12.547 10.883 10.055 1 98.12 101 LEU A CA 1
ATOM 781 C C . LEU A 1 101 ? -11.812 11.539 11.211 1 98.12 101 LEU A C 1
ATOM 783 O O . LEU A 1 101 ? -10.594 11.406 11.336 1 98.12 101 LEU A O 1
ATOM 787 N N . LYS A 1 102 ? -12.523 12.242 12.094 1 98.19 102 LYS A N 1
ATOM 788 C CA . LYS A 1 102 ? -11.914 12.836 13.281 1 98.19 102 LYS A CA 1
ATOM 789 C C . LYS A 1 102 ? -11.422 11.766 14.242 1 98.19 102 LYS A C 1
ATOM 791 O O . LYS A 1 102 ? -10.375 11.914 14.867 1 98.19 102 LYS A O 1
ATOM 796 N N . SER A 1 103 ? -12.188 10.703 14.336 1 98.5 103 SER A N 1
ATOM 797 C CA . SER A 1 103 ? -11.758 9.586 15.164 1 98.5 103 SER A CA 1
ATOM 798 C C . SER A 1 103 ? -10.516 8.914 14.594 1 98.5 103 SER A C 1
ATOM 800 O O . SER A 1 103 ? -9.602 8.547 15.336 1 98.5 103 SER A O 1
ATOM 802 N N . ILE A 1 104 ? -10.469 8.75 13.273 1 98.56 104 ILE A N 1
ATOM 803 C CA . ILE A 1 104 ? -9.297 8.172 12.617 1 98.56 104 ILE A CA 1
ATOM 804 C C . ILE A 1 104 ? -8.086 9.07 12.852 1 98.56 104 ILE A C 1
ATOM 806 O O . ILE A 1 104 ? -7 8.578 13.18 1 98.56 104 ILE A O 1
ATOM 810 N N . LYS A 1 105 ? -8.328 10.352 12.719 1 98.44 105 LYS A N 1
ATOM 811 C CA . LYS A 1 105 ? -7.273 11.32 12.992 1 98.44 105 LYS A CA 1
ATOM 812 C C . LYS A 1 105 ? -6.695 11.125 14.391 1 98.44 105 LYS A C 1
ATOM 814 O O . LYS A 1 105 ? -5.477 11.094 14.57 1 98.44 105 LYS A O 1
ATOM 819 N N . LYS A 1 106 ? -7.547 11.008 15.359 1 98.25 106 LYS A N 1
ATOM 820 C CA . LYS A 1 106 ? -7.105 10.82 16.734 1 98.25 106 LYS A CA 1
ATOM 821 C C . LYS A 1 106 ? -6.285 9.539 16.891 1 98.25 106 LYS A C 1
ATOM 823 O O . LYS A 1 106 ? -5.238 9.539 17.531 1 98.25 106 LYS A O 1
ATOM 828 N N . VAL A 1 107 ? -6.719 8.43 16.297 1 98.25 107 VAL A N 1
ATOM 829 C CA . VAL A 1 107 ? -6.008 7.156 16.375 1 98.25 107 VAL A CA 1
ATOM 830 C C . VAL A 1 107 ? -4.629 7.297 15.734 1 98.25 107 VAL A C 1
ATOM 832 O O . VAL A 1 107 ? -3.631 6.82 16.281 1 98.25 107 VAL A O 1
ATOM 835 N N . LEU A 1 108 ? -4.594 7.953 14.516 1 98.25 108 LEU A N 1
ATOM 836 C CA . LEU A 1 108 ? -3.332 8.133 13.797 1 98.25 108 LEU A CA 1
ATOM 837 C C . LEU A 1 108 ? -2.361 8.977 14.617 1 98.25 108 LEU A C 1
ATOM 839 O O . LEU A 1 108 ? -1.173 8.656 14.703 1 98.25 108 LEU A O 1
ATOM 843 N N . LEU A 1 109 ? -2.871 10.016 15.297 1 97.75 109 LEU A N 1
ATOM 844 C CA . LEU A 1 109 ? -2.021 10.891 16.094 1 97.75 109 LEU A CA 1
ATOM 845 C C . LEU A 1 109 ? -1.562 10.18 17.375 1 97.75 109 LEU A C 1
ATOM 847 O O . LEU A 1 109 ? -0.439 10.391 17.828 1 97.75 109 LEU A O 1
ATOM 851 N N . ASP A 1 110 ? -2.414 9.344 17.953 1 97.5 110 ASP A N 1
ATOM 852 C CA . ASP A 1 110 ? -2.076 8.586 19.156 1 97.5 110 ASP A CA 1
ATOM 853 C C . ASP A 1 110 ? -1.035 7.512 18.859 1 97.5 110 ASP A C 1
ATOM 855 O O . ASP A 1 110 ? -0.395 6.984 19.766 1 97.5 110 ASP A O 1
ATOM 859 N N . ASN A 1 111 ? -0.886 7.148 17.578 1 95.81 111 ASN A N 1
ATOM 860 C CA . ASN A 1 111 ? 0.011 6.066 17.188 1 95.81 111 ASN A CA 1
ATOM 861 C C . ASN A 1 111 ? 1.062 6.535 16.188 1 95.81 111 ASN A C 1
ATOM 863 O O . ASN A 1 111 ? 1.557 5.742 15.383 1 95.81 111 ASN A O 1
ATOM 867 N N . LYS A 1 112 ? 1.331 7.758 16.219 1 91.12 112 LYS A N 1
ATOM 868 C CA . LYS A 1 112 ? 2.252 8.375 15.273 1 91.12 112 LYS A CA 1
ATOM 869 C C . LYS A 1 112 ? 3.631 7.723 15.344 1 91.12 112 LYS A C 1
ATOM 871 O O . LYS A 1 112 ? 4.129 7.43 16.438 1 91.12 112 LYS A O 1
ATOM 876 N N . CYS A 1 113 ? 4.16 7.367 14.188 1 89.69 113 CYS A N 1
ATOM 877 C CA . CYS A 1 113 ? 5.488 6.77 14.188 1 89.69 113 CYS A CA 1
ATOM 878 C C . CYS A 1 113 ? 6.438 7.551 13.281 1 89.69 113 CYS A C 1
ATOM 880 O O . CYS A 1 113 ? 7.426 7 12.789 1 89.69 113 CYS A O 1
ATOM 882 N N . TRP A 1 114 ? 5.969 8.727 12.977 1 89 114 TRP A N 1
ATOM 883 C CA . TRP A 1 114 ? 6.809 9.656 12.227 1 89 114 TRP A CA 1
ATOM 884 C C . TRP A 1 114 ? 7.207 10.852 13.086 1 89 114 TRP A C 1
ATOM 886 O O . TRP A 1 114 ? 6.586 11.109 14.117 1 89 114 TRP A O 1
ATOM 896 N N . MET B 1 1 ? -8.828 -9.555 9.633 1 72.38 1 MET B N 1
ATOM 897 C CA . MET B 1 1 ? -7.828 -9.305 8.594 1 72.38 1 MET B CA 1
ATOM 898 C C . MET B 1 1 ? -6.422 -9.336 9.18 1 72.38 1 MET B C 1
ATOM 900 O O . MET B 1 1 ? -6.223 -9 10.352 1 72.38 1 MET B O 1
ATOM 904 N N . SER B 1 2 ? -5.43 -10 8.328 1 86.75 2 SER B N 1
ATOM 905 C CA . SER B 1 2 ? -4.094 -10.195 8.883 1 86.75 2 SER B CA 1
ATOM 906 C C . SER B 1 2 ? -3.062 -9.336 8.148 1 86.75 2 SER B C 1
ATOM 908 O O . SER B 1 2 ? -3.135 -9.18 6.93 1 86.75 2 SER B O 1
ATOM 910 N N . PHE B 1 3 ? -2.402 -8.516 8.875 1 92.69 3 PHE B N 1
ATOM 911 C CA . PHE B 1 3 ? -1.204 -7.828 8.406 1 92.69 3 PHE B CA 1
ATOM 912 C C . PHE B 1 3 ? 0.039 -8.375 9.102 1 92.69 3 PHE B C 1
ATOM 914 O O . PHE B 1 3 ? 0.043 -8.57 10.32 1 92.69 3 PHE B O 1
ATOM 921 N N . LYS B 1 4 ? 0.941 -8.758 8.344 1 95.25 4 LYS B N 1
ATOM 922 C CA . LYS B 1 4 ? 2.203 -9.258 8.883 1 95.25 4 LYS B CA 1
ATOM 923 C C . LYS B 1 4 ? 3.373 -8.383 8.445 1 95.25 4 LYS B C 1
ATOM 925 O O . LYS B 1 4 ? 3.428 -7.941 7.293 1 95.25 4 LYS B O 1
ATOM 930 N N . THR B 1 5 ? 4.266 -8.07 9.391 1 95.69 5 THR B N 1
ATOM 931 C CA . THR B 1 5 ? 5.516 -7.371 9.102 1 95.69 5 THR B CA 1
ATOM 932 C C . THR B 1 5 ? 6.715 -8.266 9.398 1 95.69 5 THR B C 1
ATOM 934 O O . THR B 1 5 ? 6.785 -8.883 10.469 1 95.69 5 THR B O 1
ATOM 937 N N . ILE B 1 6 ? 7.562 -8.344 8.406 1 96.94 6 ILE B N 1
ATOM 938 C CA . ILE B 1 6 ? 8.719 -9.219 8.523 1 96.94 6 ILE B CA 1
ATOM 939 C C . ILE B 1 6 ? 9.992 -8.438 8.219 1 96.94 6 ILE B C 1
ATOM 941 O O . ILE B 1 6 ? 10.062 -7.719 7.223 1 96.94 6 ILE B O 1
ATOM 945 N N . GLY B 1 7 ? 10.938 -8.5 9.164 1 97.06 7 GLY B N 1
ATOM 946 C CA . GLY B 1 7 ? 12.297 -8.062 8.891 1 97.06 7 GLY B CA 1
ATOM 947 C C . GLY B 1 7 ? 13.273 -9.219 8.719 1 97.06 7 GLY B C 1
ATOM 948 O O . GLY B 1 7 ? 13.344 -10.109 9.562 1 97.06 7 GLY B O 1
ATOM 949 N N . VAL B 1 8 ? 13.953 -9.242 7.598 1 97.38 8 VAL B N 1
ATOM 950 C CA . VAL B 1 8 ? 14.867 -10.344 7.324 1 97.38 8 VAL B CA 1
ATOM 951 C C . VAL B 1 8 ? 16.125 -9.828 6.625 1 97.38 8 VAL B C 1
ATOM 953 O O . VAL B 1 8 ? 16.078 -8.789 5.961 1 97.38 8 VAL B O 1
ATOM 956 N N . LYS B 1 9 ? 17.234 -10.531 6.852 1 97.31 9 LYS B N 1
ATOM 957 C CA . LYS B 1 9 ? 18.453 -10.234 6.113 1 97.31 9 LYS B CA 1
ATOM 958 C C . LYS B 1 9 ? 18.641 -11.188 4.941 1 97.31 9 LYS B C 1
ATOM 960 O O . LYS B 1 9 ? 18.766 -12.398 5.133 1 97.31 9 LYS B O 1
ATOM 965 N N . LEU B 1 10 ? 18.484 -10.648 3.705 1 97 10 LEU B N 1
ATOM 966 C CA . LEU B 1 10 ? 18.703 -11.461 2.51 1 97 10 LEU B CA 1
ATOM 967 C C . LEU B 1 10 ? 20.062 -11.18 1.896 1 97 10 LEU B C 1
ATOM 969 O O . LEU B 1 10 ? 20.297 -10.102 1.358 1 97 10 LEU B O 1
ATOM 973 N N . ASP B 1 11 ? 20.984 -12.141 1.989 1 92.44 11 ASP B N 1
ATOM 974 C CA . ASP B 1 11 ? 22.359 -12 1.521 1 92.44 11 ASP B CA 1
ATOM 975 C C . ASP B 1 11 ? 23.016 -10.766 2.127 1 92.44 11 ASP B C 1
ATOM 977 O O . ASP B 1 11 ? 23.609 -9.953 1.408 1 92.44 11 ASP B O 1
ATOM 981 N N . GLY B 1 12 ? 22.734 -10.445 3.285 1 94 12 GLY B N 1
ATOM 982 C CA . GLY B 1 12 ? 23.375 -9.375 4.039 1 94 12 GLY B CA 1
ATOM 983 C C . GLY B 1 12 ? 22.641 -8.055 3.939 1 94 12 GLY B C 1
ATOM 984 O O . GLY B 1 12 ? 23.031 -7.07 4.566 1 94 12 GLY B O 1
ATOM 985 N N . VAL B 1 13 ? 21.625 -8.039 3.193 1 96.81 13 VAL B N 1
ATOM 986 C CA . VAL B 1 13 ? 20.891 -6.797 2.98 1 96.81 13 VAL B CA 1
ATOM 987 C C . VAL B 1 13 ? 19.594 -6.82 3.783 1 96.81 13 VAL B C 1
ATOM 989 O O . VAL B 1 13 ? 18.734 -7.684 3.572 1 96.81 13 VAL B O 1
ATOM 992 N N . PRO B 1 14 ? 19.516 -5.895 4.773 1 97.5 14 PRO B N 1
ATOM 993 C CA . PRO B 1 14 ? 18.25 -5.824 5.5 1 97.5 14 PRO B CA 1
ATOM 994 C C . PRO B 1 14 ? 17.047 -5.605 4.574 1 97.5 14 PRO B C 1
ATOM 996 O O . PRO B 1 14 ? 17.094 -4.73 3.705 1 97.5 14 PRO B O 1
ATOM 999 N N . THR B 1 15 ? 16 -6.426 4.637 1 97.69 15 THR B N 1
ATOM 1000 C CA . THR B 1 15 ? 14.812 -6.387 3.805 1 97.69 15 THR B CA 1
ATOM 1001 C C . THR B 1 15 ? 13.547 -6.379 4.664 1 97.69 15 THR B C 1
ATOM 1003 O O . THR B 1 15 ? 13.383 -7.234 5.535 1 97.69 15 THR B O 1
ATOM 1006 N N . ASP B 1 16 ? 12.742 -5.387 4.523 1 97.69 16 ASP B N 1
ATOM 1007 C CA . ASP B 1 16 ? 11.453 -5.312 5.207 1 97.69 16 ASP B CA 1
ATOM 1008 C C . ASP B 1 16 ? 10.32 -5.75 4.285 1 97.69 16 ASP B C 1
ATOM 1010 O O . ASP B 1 16 ? 10.289 -5.383 3.109 1 97.69 16 ASP B O 1
ATOM 1014 N N . ILE B 1 17 ? 9.461 -6.594 4.793 1 97.81 17 ILE B N 1
ATOM 1015 C CA . ILE B 1 17 ? 8.32 -7.133 4.062 1 97.81 17 ILE B CA 1
ATOM 1016 C C . ILE B 1 17 ? 7.039 -6.91 4.867 1 97.81 17 ILE B C 1
ATOM 1018 O O . ILE B 1 17 ? 7.004 -7.16 6.074 1 97.81 17 ILE B O 1
ATOM 1022 N N . VAL B 1 18 ? 6.02 -6.387 4.234 1 97.44 18 VAL B N 1
ATOM 1023 C CA . VAL B 1 18 ? 4.684 -6.293 4.816 1 97.44 18 VAL B CA 1
ATOM 1024 C C . VAL B 1 18 ? 3.691 -7.066 3.955 1 97.44 18 VAL B C 1
ATOM 1026 O O . VAL B 1 18 ? 3.699 -6.945 2.727 1 97.44 18 VAL B O 1
ATOM 1029 N N . ILE B 1 19 ? 2.879 -7.867 4.57 1 97.69 19 ILE B N 1
ATOM 1030 C CA . ILE B 1 19 ? 1.84 -8.625 3.881 1 97.69 19 ILE B CA 1
ATOM 1031 C C . ILE B 1 19 ? 0.471 -8.258 4.445 1 97.69 19 ILE B C 1
ATOM 1033 O O . ILE B 1 19 ? 0.255 -8.32 5.66 1 97.69 19 ILE B O 1
ATOM 1037 N N . GLY B 1 20 ? -0.41 -7.836 3.568 1 97.25 20 GLY B N 1
ATOM 1038 C CA . GLY B 1 20 ? -1.809 -7.633 3.91 1 97.25 20 GLY B CA 1
ATOM 1039 C C . GLY B 1 20 ? -2.752 -8.523 3.129 1 97.25 20 GLY B C 1
ATOM 1040 O O . GLY B 1 20 ? -2.766 -8.492 1.896 1 97.25 20 GLY B O 1
ATOM 1041 N N . ASN B 1 21 ? -3.484 -9.352 3.885 1 97.19 21 ASN B N 1
ATOM 1042 C CA . ASN B 1 21 ? -4.484 -10.219 3.271 1 97.19 21 ASN B CA 1
ATOM 1043 C C . ASN B 1 21 ? -5.871 -9.578 3.303 1 97.19 21 ASN B C 1
ATOM 1045 O O . ASN B 1 21 ? -6.52 -9.547 4.352 1 97.19 21 ASN B O 1
ATOM 1049 N N . PHE B 1 22 ? -6.316 -9.023 2.178 1 96.69 22 PHE B N 1
ATOM 1050 C CA . PHE B 1 22 ? -7.633 -8.414 2.029 1 96.69 22 PHE B CA 1
ATOM 1051 C C . PHE B 1 22 ? -8.594 -9.367 1.332 1 96.69 22 PHE B C 1
ATOM 1053 O O . PHE B 1 22 ? -8.18 -10.359 0.74 1 96.69 22 PHE B O 1
ATOM 1060 N N . THR B 1 23 ? -9.828 -9.086 1.407 1 96.12 23 THR B N 1
ATOM 1061 C CA . THR B 1 23 ? -10.828 -9.93 0.767 1 96.12 23 THR B CA 1
ATOM 1062 C C . THR B 1 23 ? -10.68 -9.891 -0.751 1 96.12 23 THR B C 1
ATOM 1064 O O . THR B 1 23 ? -10.891 -10.906 -1.426 1 96.12 23 THR B O 1
ATOM 1067 N N . ASN B 1 24 ? -10.203 -8.773 -1.268 1 95.44 24 ASN B N 1
ATOM 1068 C CA . ASN B 1 24 ? -10.195 -8.594 -2.715 1 95.44 24 ASN B CA 1
ATOM 1069 C C . ASN B 1 24 ? -8.789 -8.711 -3.285 1 95.44 24 ASN B C 1
ATOM 1071 O O . ASN B 1 24 ? -8.609 -8.875 -4.492 1 95.44 24 ASN B O 1
ATOM 1075 N N . ASN B 1 25 ? -7.805 -8.602 -2.447 1 96.44 25 ASN B N 1
ATOM 1076 C CA . ASN B 1 25 ? -6.422 -8.664 -2.908 1 96.44 25 ASN B CA 1
ATOM 1077 C C . ASN B 1 25 ? -5.469 -9.047 -1.778 1 96.44 25 ASN B C 1
ATOM 1079 O O . ASN B 1 25 ? -5.859 -9.055 -0.609 1 96.44 25 ASN B O 1
ATOM 1083 N N . ILE B 1 26 ? -4.297 -9.383 -2.236 1 97.62 26 ILE B N 1
ATOM 1084 C CA . ILE B 1 26 ? -3.156 -9.391 -1.325 1 97.62 26 ILE B CA 1
ATOM 1085 C C . ILE B 1 26 ? -2.273 -8.172 -1.593 1 97.62 26 ILE B C 1
ATOM 1087 O O . ILE B 1 26 ? -2.014 -7.828 -2.748 1 97.62 26 ILE B O 1
ATOM 1091 N N . PHE B 1 27 ? -1.858 -7.555 -0.508 1 97.19 27 PHE B N 1
ATOM 1092 C CA . PHE B 1 27 ? -0.942 -6.426 -0.61 1 97.19 27 PHE B CA 1
ATOM 1093 C C . PHE B 1 27 ? 0.419 -6.777 -0.02 1 97.19 27 PHE B C 1
ATOM 1095 O O . PHE B 1 27 ? 0.505 -7.25 1.114 1 97.19 27 PHE B O 1
ATOM 1102 N N . ILE B 1 28 ? 1.495 -6.559 -0.85 1 98.31 28 ILE B N 1
ATOM 1103 C CA . ILE B 1 28 ? 2.838 -6.922 -0.405 1 98.31 28 ILE B CA 1
ATOM 1104 C C . ILE B 1 28 ? 3.789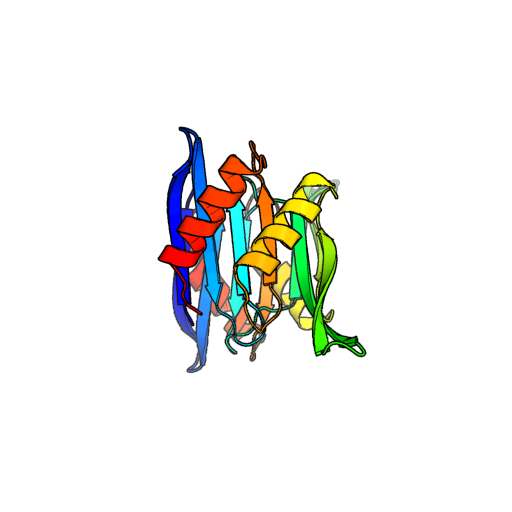 -5.75 -0.628 1 98.31 28 ILE B C 1
ATOM 1106 O O . ILE B 1 28 ? 3.932 -5.262 -1.753 1 98.31 28 ILE B O 1
ATOM 1110 N N . VAL B 1 29 ? 4.41 -5.305 0.422 1 98.19 29 VAL B N 1
ATOM 1111 C CA . VAL B 1 29 ? 5.477 -4.316 0.334 1 98.19 29 VAL B CA 1
ATOM 1112 C C . VAL B 1 29 ? 6.832 -5.008 0.465 1 98.19 29 VAL B C 1
ATOM 1114 O O . VAL B 1 29 ? 7.055 -5.781 1.4 1 98.19 29 VAL B O 1
ATOM 1117 N N . LEU B 1 30 ? 7.711 -4.754 -0.486 1 98.38 30 LEU B N 1
ATOM 1118 C CA . LEU B 1 30 ? 9.086 -5.234 -0.477 1 98.38 30 LEU B CA 1
ATOM 1119 C C . LEU B 1 30 ? 10.07 -4.074 -0.544 1 98.38 30 LEU B C 1
ATOM 1121 O O . LEU B 1 30 ? 10.117 -3.35 -1.542 1 98.38 30 LEU B O 1
ATOM 1125 N N . THR B 1 31 ? 10.859 -3.857 0.578 1 97.88 31 THR B N 1
ATOM 1126 C CA . THR B 1 31 ? 11.797 -2.748 0.496 1 97.88 31 THR B CA 1
ATOM 1127 C C . THR B 1 31 ? 13.125 -3.115 1.157 1 97.88 31 THR B C 1
ATOM 1129 O O . THR B 1 31 ? 13.141 -3.803 2.182 1 97.88 31 THR B O 1
ATOM 1132 N N . GLN B 1 32 ? 14.234 -2.742 0.51 1 97.75 32 GLN B N 1
ATOM 1133 C CA . GLN B 1 32 ? 15.586 -2.898 1.041 1 97.75 32 GLN B CA 1
ATOM 1134 C C . GLN B 1 32 ? 16.25 -1.541 1.261 1 97.75 32 GLN B C 1
ATOM 1136 O O . GLN B 1 32 ? 17.391 -1.47 1.723 1 97.75 32 GLN B O 1
ATOM 1141 N N . VAL B 1 33 ? 15.547 -0.441 0.955 1 96.69 33 VAL B N 1
ATOM 1142 C CA . VAL B 1 33 ? 16.141 0.886 1.061 1 96.69 33 VAL B CA 1
ATOM 1143 C C . VAL B 1 33 ? 15.25 1.79 1.906 1 96.69 33 VAL B C 1
ATOM 1145 O O . VAL B 1 33 ? 15.383 3.016 1.864 1 96.69 33 VAL B O 1
ATOM 1148 N N . LYS B 1 34 ? 14.281 1.244 2.578 1 95.75 34 LYS B N 1
ATOM 1149 C CA . LYS B 1 34 ? 13.344 1.905 3.482 1 95.75 34 LYS B CA 1
ATOM 1150 C C . LYS B 1 34 ? 12.508 2.939 2.74 1 95.75 34 LYS B C 1
ATOM 1152 O O . LYS B 1 34 ? 12.078 3.936 3.328 1 95.75 34 LYS B O 1
ATOM 1157 N N . LYS B 1 35 ? 12.383 2.762 1.443 1 96.25 35 LYS B N 1
ATOM 1158 C CA . LYS B 1 35 ? 11.523 3.607 0.619 1 96.25 35 LYS B CA 1
ATOM 1159 C C . LYS B 1 35 ? 10.297 2.84 0.142 1 96.25 35 LYS B C 1
ATOM 1161 O O . LYS B 1 35 ? 10.352 1.624 -0.055 1 96.25 35 LYS B O 1
ATOM 1166 N N . PHE B 1 36 ? 9.156 3.521 0.01 1 96.12 36 PHE B N 1
ATOM 1167 C CA . PHE B 1 36 ? 7.984 2.986 -0.675 1 96.12 36 PHE B CA 1
ATOM 1168 C C . PHE B 1 36 ? 8.188 3.01 -2.186 1 96.12 36 PHE B C 1
ATOM 1170 O O . PHE B 1 36 ? 8.508 4.051 -2.76 1 96.12 36 PHE B O 1
ATOM 1177 N N . GLY B 1 37 ? 8.109 1.868 -2.828 1 95.12 37 GLY B N 1
ATOM 1178 C CA . GLY B 1 37 ? 8.484 1.758 -4.23 1 95.12 37 GLY B CA 1
ATOM 1179 C C . GLY B 1 37 ? 7.316 1.922 -5.176 1 95.12 37 GLY B C 1
ATOM 1180 O O . GLY B 1 37 ? 6.289 2.5 -4.809 1 95.12 37 GLY B O 1
ATOM 1181 N N . SER B 1 38 ? 7.531 1.517 -6.414 1 95.75 38 SER B N 1
ATOM 1182 C CA . SER B 1 38 ? 6.469 1.496 -7.418 1 95.75 38 SER B CA 1
ATOM 1183 C C . SER B 1 38 ? 5.336 0.566 -7.004 1 95.75 38 SER B C 1
ATOM 1185 O O . SER B 1 38 ? 5.566 -0.443 -6.336 1 95.75 38 SER B O 1
ATOM 1187 N N . ILE B 1 39 ? 4.184 1.008 -7.344 1 97.44 39 ILE B N 1
ATOM 1188 C CA . ILE B 1 39 ? 3.029 0.155 -7.086 1 97.44 39 ILE B CA 1
ATOM 1189 C C . ILE B 1 39 ? 2.658 -0.608 -8.359 1 97.44 39 ILE B C 1
ATOM 1191 O O . ILE B 1 39 ? 2.377 -0.002 -9.391 1 97.44 39 ILE B O 1
ATOM 1195 N N . ILE B 1 40 ? 2.666 -1.907 -8.242 1 98 40 ILE B N 1
ATOM 1196 C CA . ILE B 1 40 ? 2.41 -2.793 -9.375 1 98 40 ILE B CA 1
ATOM 1197 C C . ILE B 1 40 ? 1.23 -3.709 -9.062 1 98 40 ILE B C 1
ATOM 1199 O O . ILE B 1 40 ? 1.202 -4.355 -8.008 1 98 40 ILE B O 1
ATOM 1203 N N . SER B 1 41 ? 0.24 -3.729 -9.922 1 97.38 41 SER B N 1
ATOM 1204 C CA . SER B 1 41 ? -0.885 -4.648 -9.805 1 97.38 41 SER B CA 1
ATOM 1205 C C . SER B 1 41 ? -0.686 -5.887 -10.672 1 97.38 41 SER B C 1
ATOM 1207 O O . SER B 1 41 ? -0.219 -5.785 -11.805 1 97.38 41 SER B O 1
ATOM 1209 N N . VAL B 1 42 ? -0.898 -7 -10.109 1 97.56 42 VAL B N 1
ATOM 1210 C CA . VAL B 1 42 ? -0.825 -8.273 -10.82 1 97.56 42 VAL B CA 1
ATOM 1211 C C . VAL B 1 42 ? -2.15 -9.016 -10.688 1 97.56 42 VAL B C 1
ATOM 1213 O O . VAL B 1 42 ? -2.512 -9.453 -9.594 1 97.56 42 VAL B O 1
ATOM 1216 N N . LYS B 1 43 ? -2.828 -9.203 -11.742 1 95.94 43 LYS B N 1
ATOM 1217 C CA . LYS B 1 43 ? -4.145 -9.836 -11.742 1 95.94 43 LYS B CA 1
ATOM 1218 C C . LYS B 1 43 ? -4.125 -11.141 -12.523 1 95.94 43 LYS B C 1
ATOM 1220 O O . LYS B 1 43 ? -3.73 -11.164 -13.695 1 95.94 43 LYS B O 1
ATOM 1225 N N . PRO B 1 44 ? -4.547 -12.188 -11.836 1 92.75 44 PRO B N 1
ATOM 1226 C CA . PRO B 1 44 ? -4.648 -13.445 -12.586 1 92.75 44 PRO B CA 1
ATOM 1227 C C . PRO B 1 44 ? -5.781 -13.43 -13.609 1 92.75 44 PRO B C 1
ATOM 1229 O O . PRO B 1 44 ? -6.879 -12.945 -13.312 1 92.75 44 PRO B O 1
ATOM 1232 N N . GLU B 1 45 ? -5.41 -13.758 -14.844 1 88.94 45 GLU B N 1
ATOM 1233 C CA . GLU B 1 45 ? -6.395 -13.945 -15.906 1 88.94 45 GLU B CA 1
ATOM 1234 C C . GLU B 1 45 ? -6.406 -15.383 -16.406 1 88.94 45 GLU B C 1
ATOM 1236 O O . GLU B 1 45 ? -5.355 -16.016 -16.531 1 88.94 45 GLU B O 1
ATOM 1241 N N . ALA B 1 46 ? -7.539 -15.992 -16.375 1 80.56 46 ALA B N 1
ATOM 1242 C CA . ALA B 1 46 ? -7.625 -17.359 -16.891 1 80.56 46 ALA B CA 1
ATOM 1243 C C . ALA B 1 46 ? -7.957 -17.359 -18.391 1 80.56 46 ALA B C 1
ATOM 1245 O O . ALA B 1 46 ? -8.766 -16.547 -18.844 1 80.56 46 ALA B O 1
ATOM 1246 N N . PHE B 1 47 ? -7.02 -18.078 -19.141 1 79.75 47 PHE B N 1
ATOM 1247 C CA . PHE B 1 47 ? -7.301 -18.297 -20.562 1 79.75 47 PHE B CA 1
ATOM 1248 C C . PHE B 1 47 ? -7.453 -19.781 -20.859 1 79.75 47 PHE B C 1
ATOM 1250 O O . PHE B 1 47 ? -6.719 -20.609 -20.312 1 79.75 47 PHE B O 1
ATOM 1257 N N . LYS B 1 48 ? -8.586 -20.141 -21.312 1 80.69 48 LYS B N 1
ATOM 1258 C CA . LYS B 1 48 ? -8.812 -21.531 -21.719 1 80.69 48 LYS B CA 1
ATOM 1259 C C . LYS B 1 48 ? -8.133 -21.844 -23.047 1 80.69 48 LYS B C 1
ATOM 1261 O O . LYS B 1 48 ? -8.352 -21.141 -24.047 1 80.69 48 LYS B O 1
ATOM 1266 N N . THR B 1 49 ? -7.09 -22.641 -23 1 75.19 49 THR B N 1
ATOM 1267 C CA . THR B 1 49 ? -6.496 -23.172 -24.219 1 75.19 49 THR B CA 1
ATOM 1268 C C . THR B 1 49 ? -6.953 -24.609 -24.453 1 75.19 49 THR B C 1
ATOM 1270 O O . THR B 1 49 ? -7.66 -25.188 -23.641 1 75.19 49 THR B O 1
ATOM 1273 N N . ALA B 1 50 ? -6.637 -25.203 -25.656 1 79.88 50 ALA B N 1
ATOM 1274 C CA . ALA B 1 50 ? -6.949 -26.578 -26.016 1 79.88 50 ALA B CA 1
ATOM 1275 C C . ALA B 1 50 ? -6.387 -27.562 -24.984 1 79.88 50 ALA B C 1
ATOM 1277 O O . ALA B 1 50 ? -6.965 -28.609 -24.75 1 79.88 50 ALA B O 1
ATOM 1278 N N . GLU B 1 51 ? -5.23 -27.25 -24.359 1 82.44 51 GLU B N 1
ATOM 1279 C CA . GLU B 1 51 ? -4.488 -28.094 -23.422 1 82.44 51 GLU B CA 1
ATOM 1280 C C . GLU B 1 51 ? -4.965 -27.859 -22 1 82.44 51 GLU B C 1
ATOM 1282 O O . GLU B 1 51 ? -4.488 -28.531 -21.062 1 82.44 51 GLU B O 1
ATOM 1287 N N . GLY B 1 52 ? -5.793 -26.922 -21.797 1 81.88 52 GLY B N 1
ATOM 1288 C CA . GLY B 1 52 ? -6.328 -26.656 -20.469 1 81.88 52 GLY B CA 1
ATOM 1289 C C . GLY B 1 52 ? -6.305 -25.188 -20.094 1 81.88 52 GLY B C 1
ATOM 1290 O O . GLY B 1 52 ? -6.184 -24.328 -20.969 1 81.88 52 GLY B O 1
ATOM 1291 N N . GLN B 1 53 ? -6.512 -24.953 -18.812 1 74.69 53 GLN B N 1
ATOM 1292 C CA . GLN B 1 53 ? -6.555 -23.578 -18.328 1 74.69 53 GLN B CA 1
ATOM 1293 C C . GLN B 1 53 ? -5.152 -23.062 -18.031 1 74.69 53 GLN B C 1
ATOM 1295 O O . GLN B 1 53 ? -4.379 -23.719 -17.328 1 74.69 53 GLN B O 1
ATOM 1300 N N . GLN B 1 54 ? -4.766 -22.109 -18.859 1 83.19 54 GLN B N 1
ATOM 1301 C CA . GLN B 1 54 ? -3.514 -21.406 -18.578 1 83.19 54 GLN B CA 1
ATOM 1302 C C . GLN B 1 54 ? -3.766 -20.109 -17.828 1 83.19 54 GLN B C 1
ATOM 1304 O O . GLN B 1 54 ? -4.715 -19.375 -18.125 1 83.19 54 GLN B O 1
ATOM 1309 N N . GLN B 1 55 ? -2.941 -20.016 -16.703 1 84.44 55 GLN B N 1
ATOM 1310 C CA . GLN B 1 55 ? -3.068 -18.781 -15.945 1 84.44 55 GLN B CA 1
ATOM 1311 C C . GLN B 1 55 ? -2.104 -17.719 -16.453 1 84.44 55 GLN B C 1
ATOM 1313 O O . GLN B 1 55 ? -0.896 -17.953 -16.547 1 84.44 55 GLN B O 1
ATOM 1318 N N . VAL B 1 56 ? -2.709 -16.656 -17 1 89.31 56 VAL B N 1
ATOM 1319 C CA . VAL B 1 56 ? -1.902 -15.508 -17.406 1 89.31 56 VAL B CA 1
ATOM 1320 C C . VAL B 1 56 ? -2.135 -14.352 -16.438 1 89.31 56 VAL B C 1
ATOM 1322 O O . VAL B 1 56 ? -3.092 -14.375 -15.656 1 89.31 56 VAL B O 1
ATOM 1325 N N . TYR B 1 57 ? -1.113 -13.508 -16.375 1 93.8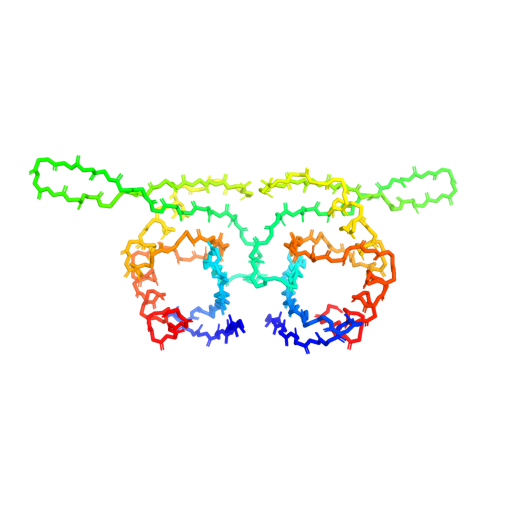8 57 TYR B N 1
ATOM 1326 C CA . TYR B 1 57 ? -1.227 -12.383 -15.438 1 93.88 57 TYR B CA 1
ATOM 1327 C C . TYR B 1 57 ? -1.188 -11.055 -16.188 1 93.88 57 TYR B C 1
ATOM 1329 O O . TYR B 1 57 ? -0.405 -10.883 -17.125 1 93.88 57 TYR B O 1
ATOM 1337 N N . ASP B 1 58 ? -2.156 -10.219 -15.844 1 95.62 58 ASP B N 1
ATOM 1338 C CA . ASP B 1 58 ? -2.111 -8.812 -16.234 1 95.62 58 ASP B CA 1
ATOM 1339 C C . ASP B 1 58 ? -1.302 -7.992 -15.234 1 95.62 58 ASP B C 1
ATOM 1341 O O . ASP B 1 58 ? -1.683 -7.875 -14.07 1 95.62 58 ASP B O 1
ATOM 1345 N N . VAL B 1 59 ? -0.123 -7.543 -15.734 1 96.88 59 VAL B N 1
ATOM 1346 C CA . VAL B 1 59 ? 0.798 -6.805 -14.875 1 96.88 59 VAL B CA 1
ATOM 1347 C C . VAL B 1 59 ? 0.8 -5.328 -15.266 1 96.88 59 VAL B C 1
ATOM 1349 O O . VAL B 1 59 ? 1.067 -4.988 -16.422 1 96.88 59 VAL B O 1
ATOM 1352 N N . ARG B 1 60 ? 0.474 -4.445 -14.266 1 95.19 60 ARG B N 1
ATOM 1353 C CA . ARG B 1 60 ? 0.391 -3.018 -14.555 1 95.19 60 ARG B CA 1
ATOM 1354 C C . ARG B 1 60 ? 1.134 -2.203 -13.5 1 95.19 60 ARG B C 1
ATOM 1356 O O . ARG B 1 60 ? 0.99 -2.451 -12.297 1 95.19 60 ARG B O 1
ATOM 1363 N N . ASN B 1 61 ? 1.982 -1.281 -14 1 96.5 61 ASN B N 1
ATOM 1364 C CA . ASN B 1 61 ? 2.57 -0.281 -13.117 1 96.5 61 ASN B CA 1
ATOM 1365 C C . ASN B 1 61 ? 1.605 0.873 -12.859 1 96.5 61 ASN B C 1
ATOM 1367 O O . ASN B 1 61 ? 1.198 1.568 -13.789 1 96.5 61 ASN B O 1
ATOM 1371 N N . LEU B 1 62 ? 1.262 1.079 -11.664 1 92.75 62 LEU B N 1
ATOM 1372 C CA . LEU B 1 62 ? 0.227 2.055 -11.336 1 92.75 62 LEU B CA 1
ATOM 1373 C C . LEU B 1 62 ? 0.845 3.357 -10.844 1 92.75 62 LEU B C 1
ATOM 1375 O O . LEU B 1 62 ? 0.271 4.434 -11.031 1 92.75 62 LEU B O 1
ATOM 1379 N N . LEU B 1 63 ? 1.908 3.25 -10.188 1 91.44 63 LEU B N 1
ATOM 1380 C CA . LEU B 1 63 ? 2.588 4.395 -9.594 1 91.44 63 LEU B CA 1
ATOM 1381 C C . LEU B 1 63 ? 4.102 4.203 -9.617 1 91.44 63 LEU B C 1
ATOM 1383 O O . LEU B 1 63 ? 4.59 3.082 -9.461 1 91.44 63 LEU B O 1
ATOM 1387 N N . GLY B 1 64 ? 4.727 5.305 -9.664 1 92.25 64 GLY B N 1
ATOM 1388 C CA . GLY B 1 64 ? 6.176 5.27 -9.602 1 92.25 64 GLY B CA 1
ATOM 1389 C C . GLY B 1 64 ? 6.82 4.996 -10.945 1 92.25 64 GLY B C 1
ATOM 1390 O O . GLY B 1 64 ? 6.133 4.918 -11.969 1 92.25 64 GLY B O 1
ATOM 1391 N N . LEU B 1 65 ? 8.148 4.973 -10.898 1 90.81 65 LEU B N 1
ATOM 1392 C CA . LEU B 1 65 ? 8.922 4.703 -12.109 1 90.81 65 LEU B CA 1
ATOM 1393 C C . LEU B 1 65 ? 8.742 3.254 -12.555 1 90.81 65 LEU B C 1
ATOM 1395 O O . LEU B 1 65 ? 8.836 2.334 -11.742 1 90.81 65 LEU B O 1
ATOM 1399 N N . GLU B 1 66 ? 8.328 3.104 -13.82 1 93.75 66 GLU B N 1
ATOM 1400 C CA . GLU B 1 66 ? 8.195 1.748 -14.344 1 93.75 66 GLU B CA 1
ATOM 1401 C C . GLU B 1 66 ? 9.555 1.182 -14.758 1 93.75 66 GLU B C 1
ATOM 1403 O O . GLU B 1 66 ? 10.227 1.743 -15.625 1 93.75 66 GLU B O 1
ATOM 1408 N N . LYS B 1 67 ? 9.953 0.253 -14.047 1 94.44 67 LYS B N 1
ATOM 1409 C CA . LYS B 1 67 ? 11.156 -0.503 -14.383 1 94.44 67 LYS B CA 1
ATOM 1410 C C . LYS B 1 67 ? 10.812 -1.927 -14.812 1 94.44 67 LYS B C 1
ATOM 1412 O O . LYS B 1 67 ? 9.977 -2.584 -14.18 1 94.44 67 LYS B O 1
ATOM 1417 N N . GLU B 1 68 ? 11.453 -2.328 -15.875 1 95.5 68 GLU B N 1
ATOM 1418 C CA . GLU B 1 68 ? 11.227 -3.693 -16.344 1 95.5 68 GLU B CA 1
ATOM 1419 C C . GLU B 1 68 ? 11.547 -4.707 -15.242 1 95.5 68 GLU B C 1
ATOM 1421 O O . GLU B 1 68 ? 10.844 -5.707 -15.086 1 95.5 68 GLU B O 1
ATOM 1426 N N . SER B 1 69 ? 12.586 -4.449 -14.516 1 95.75 69 SER B N 1
ATOM 1427 C CA . SER B 1 69 ? 13.008 -5.367 -13.469 1 95.75 69 SER B CA 1
ATOM 1428 C C . SER B 1 69 ? 11.93 -5.531 -12.406 1 95.75 69 SER B C 1
ATOM 1430 O O . SER B 1 69 ? 11.688 -6.637 -11.914 1 95.75 69 SER B O 1
ATOM 1432 N N . SER B 1 70 ? 11.258 -4.43 -12.023 1 96.62 70 SER B N 1
ATOM 1433 C CA . SER B 1 70 ? 10.203 -4.492 -11.023 1 96.62 70 SER B CA 1
ATOM 1434 C C . SER B 1 70 ? 8.984 -5.254 -11.547 1 96.62 70 SER B C 1
ATOM 1436 O O . SER B 1 70 ? 8.359 -6.012 -10.805 1 96.62 70 SER B O 1
ATOM 1438 N N . LEU B 1 71 ? 8.703 -5.059 -12.844 1 97.56 71 LEU B N 1
ATOM 1439 C CA . LEU B 1 71 ? 7.586 -5.766 -13.461 1 97.56 71 LEU B CA 1
ATOM 1440 C C . LEU B 1 71 ? 7.855 -7.266 -13.523 1 97.56 71 LEU B C 1
ATOM 1442 O O . LEU B 1 71 ? 6.977 -8.07 -13.211 1 97.56 71 LEU B O 1
ATOM 1446 N N . VAL B 1 72 ? 9.047 -7.605 -13.914 1 97.12 72 VAL B N 1
ATOM 1447 C CA . VAL B 1 72 ? 9.453 -9.008 -13.992 1 97.12 72 VAL B CA 1
ATOM 1448 C C . VAL B 1 72 ? 9.414 -9.633 -12.602 1 97.12 72 VAL B C 1
ATOM 1450 O O . VAL B 1 72 ? 8.93 -10.75 -12.43 1 97.12 72 VAL B O 1
ATOM 1453 N N . ALA B 1 73 ? 9.914 -8.891 -11.578 1 98.06 73 ALA B N 1
ATOM 1454 C CA . ALA B 1 73 ? 9.906 -9.367 -10.203 1 98.06 73 ALA B CA 1
ATOM 1455 C C . ALA B 1 73 ? 8.477 -9.625 -9.719 1 98.06 73 ALA B C 1
ATOM 1457 O O . ALA B 1 73 ? 8.188 -10.695 -9.18 1 98.06 73 ALA B O 1
ATOM 1458 N N . ALA B 1 74 ? 7.578 -8.672 -9.961 1 98.12 74 ALA B N 1
ATOM 1459 C CA . ALA B 1 74 ? 6.184 -8.797 -9.547 1 98.12 74 ALA B CA 1
ATOM 1460 C C . ALA B 1 74 ? 5.52 -10 -10.203 1 98.12 74 ALA B C 1
ATOM 1462 O O . ALA B 1 74 ? 4.832 -10.781 -9.547 1 98.12 74 ALA B O 1
ATOM 1463 N N . ARG B 1 75 ? 5.758 -10.156 -11.484 1 97.12 75 ARG B N 1
ATOM 1464 C CA . ARG B 1 75 ? 5.195 -11.289 -12.219 1 97.12 75 ARG B CA 1
ATOM 1465 C C . ARG B 1 75 ? 5.734 -12.609 -11.68 1 97.12 75 ARG B C 1
ATOM 1467 O O . ARG B 1 75 ? 4.969 -13.547 -11.43 1 97.12 75 ARG B O 1
ATOM 1474 N N . PHE B 1 76 ? 7.012 -12.695 -11.461 1 97.5 76 PHE B N 1
ATOM 1475 C CA . PHE B 1 76 ? 7.656 -13.898 -10.945 1 97.5 76 PHE B CA 1
ATOM 1476 C C . PHE B 1 76 ? 7.066 -14.297 -9.602 1 97.5 76 PHE B C 1
ATOM 1478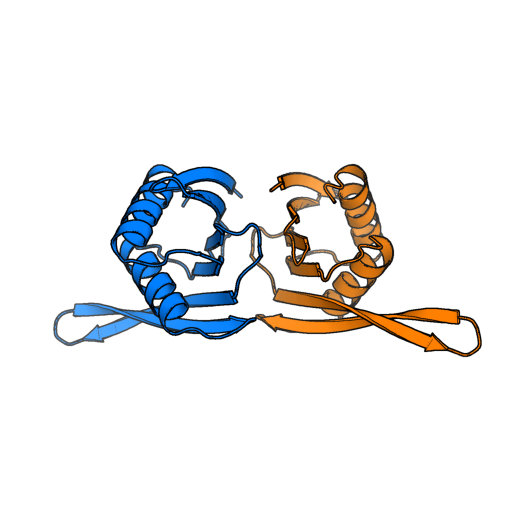 O O . PHE B 1 76 ? 6.652 -15.445 -9.414 1 97.5 76 PHE B O 1
ATOM 1485 N N . LEU B 1 77 ? 6.969 -13.328 -8.734 1 98 77 LEU B N 1
ATOM 1486 C CA . LEU B 1 77 ? 6.477 -13.625 -7.395 1 98 77 LEU B CA 1
ATOM 1487 C C . LEU B 1 77 ? 5.012 -14.047 -7.438 1 98 77 LEU B C 1
ATOM 1489 O O . LEU B 1 77 ? 4.617 -15 -6.766 1 98 77 LEU B O 1
ATOM 1493 N N . ALA B 1 78 ? 4.234 -13.305 -8.211 1 97.31 78 ALA B N 1
ATOM 1494 C CA . ALA B 1 78 ? 2.82 -13.648 -8.328 1 97.31 78 ALA B CA 1
ATOM 1495 C C . ALA B 1 78 ? 2.637 -15.078 -8.82 1 97.31 78 ALA B C 1
ATOM 1497 O O . ALA B 1 78 ? 1.805 -15.82 -8.297 1 97.31 78 ALA B O 1
ATOM 1498 N N . GLU B 1 79 ? 3.4 -15.438 -9.789 1 95.62 79 GLU B N 1
ATOM 1499 C CA . GLU B 1 79 ? 3.328 -16.781 -10.352 1 95.62 79 GLU B CA 1
ATOM 1500 C C . GLU B 1 79 ? 3.738 -17.844 -9.328 1 95.62 79 GLU B C 1
ATOM 1502 O O . GLU B 1 79 ? 3.168 -18.922 -9.289 1 95.62 79 GLU B O 1
ATOM 1507 N N . GLN B 1 80 ? 4.66 -17.531 -8.523 1 95.69 80 GLN B N 1
ATOM 1508 C CA . GLN B 1 80 ? 5.188 -18.5 -7.559 1 95.69 80 GLN B CA 1
ATOM 1509 C C . GLN B 1 80 ? 4.266 -18.625 -6.352 1 95.69 80 GLN B C 1
ATOM 1511 O O . GLN B 1 80 ? 4.191 -19.688 -5.734 1 95.69 80 GLN B O 1
ATOM 1516 N N . LEU B 1 81 ? 3.574 -17.547 -6.004 1 96.06 81 LEU B N 1
ATOM 1517 C CA . LEU B 1 81 ? 2.729 -17.562 -4.816 1 96.06 81 LEU B CA 1
ATOM 1518 C C . LEU B 1 81 ? 1.401 -18.266 -5.102 1 96.06 81 LEU B C 1
ATOM 1520 O O . LEU B 1 81 ? 0.732 -18.734 -4.18 1 96.06 81 LEU B O 1
ATOM 1524 N N . GLU B 1 82 ? 0.968 -18.359 -6.293 1 89.19 82 GLU B N 1
ATOM 1525 C CA . GLU B 1 82 ? -0.236 -19.047 -6.738 1 89.19 82 GLU B CA 1
ATOM 1526 C C . GLU B 1 82 ? -1.438 -18.688 -5.871 1 89.19 82 GLU B C 1
ATOM 1528 O O . GLU B 1 82 ? -2.156 -19.562 -5.391 1 89.19 82 GLU B O 1
ATOM 1533 N N . VAL B 1 83 ? -1.592 -17.422 -5.723 1 90.38 83 VAL B N 1
ATOM 1534 C CA . VAL B 1 83 ? -2.736 -16.922 -4.965 1 90.38 83 VAL B CA 1
ATOM 1535 C C . VAL B 1 83 ? -3.916 -16.688 -5.902 1 90.38 83 VAL B C 1
ATOM 1537 O O . VAL B 1 83 ? -3.732 -16.25 -7.039 1 90.38 83 VAL B O 1
ATOM 1540 N N . PRO B 1 84 ? -5.09 -17.047 -5.43 1 87.69 84 PRO B N 1
ATOM 1541 C CA . PRO B 1 84 ? -6.266 -16.953 -6.301 1 87.69 84 PRO B CA 1
ATOM 1542 C C . PRO B 1 84 ? -6.777 -15.516 -6.43 1 87.69 84 PRO B C 1
ATOM 1544 O O . PRO B 1 84 ? -7.68 -15.242 -7.223 1 87.69 84 PRO B O 1
ATOM 1547 N N . LYS B 1 85 ? -6.391 -14.57 -5.785 1 93.06 85 LYS B N 1
ATOM 1548 C CA . LYS B 1 85 ? -6.828 -13.188 -5.93 1 93.06 85 LYS B CA 1
ATOM 1549 C C . LYS B 1 85 ? -5.684 -12.297 -6.41 1 93.06 85 LYS B C 1
ATOM 1551 O O . LYS B 1 85 ? -4.516 -12.656 -6.281 1 93.06 85 LYS B O 1
ATOM 1556 N N . PRO B 1 86 ? -6.035 -11.109 -6.941 1 96.44 86 PRO B N 1
ATOM 1557 C CA . PRO B 1 86 ? -5.023 -10.148 -7.391 1 96.44 86 PRO B CA 1
ATOM 1558 C C . PRO B 1 86 ? -4.039 -9.773 -6.285 1 96.44 86 PRO B C 1
ATOM 1560 O O . PRO B 1 86 ? -4.371 -9.852 -5.102 1 96.44 86 PRO B O 1
ATOM 1563 N N . ILE B 1 87 ? -2.803 -9.445 -6.727 1 98 87 ILE B N 1
ATOM 1564 C CA . ILE B 1 87 ? -1.783 -8.977 -5.797 1 98 87 ILE B CA 1
ATOM 1565 C C . ILE B 1 87 ? -1.366 -7.551 -6.16 1 98 87 ILE B C 1
ATOM 1567 O O . ILE B 1 87 ? -1.188 -7.23 -7.34 1 98 87 ILE B O 1
ATOM 1571 N N . ILE B 1 88 ? -1.27 -6.68 -5.152 1 97.94 88 ILE B N 1
ATOM 1572 C CA . ILE B 1 88 ? -0.671 -5.355 -5.289 1 97.94 88 ILE B CA 1
ATOM 1573 C C . ILE B 1 88 ? 0.697 -5.332 -4.613 1 97.94 88 ILE B C 1
ATOM 1575 O O . ILE B 1 88 ? 0.801 -5.559 -3.404 1 97.94 88 ILE B O 1
ATOM 1579 N N . PHE B 1 89 ? 1.772 -5 -5.434 1 98.31 89 PHE B N 1
ATOM 1580 C CA . PHE B 1 89 ? 3.135 -4.949 -4.918 1 98.31 89 PHE B CA 1
ATOM 1581 C C . PHE B 1 89 ? 3.604 -3.504 -4.777 1 98.31 89 PHE B C 1
ATOM 1583 O O . PHE B 1 89 ? 3.32 -2.668 -5.637 1 98.31 89 PHE B O 1
ATOM 1590 N N . SER B 1 90 ? 4.215 -3.17 -3.734 1 98.06 90 SER B N 1
ATOM 1591 C CA . SER B 1 90 ? 5.148 -2.053 -3.664 1 98.06 90 SER B CA 1
ATOM 1592 C C . SER B 1 90 ? 6.59 -2.541 -3.576 1 98.06 90 SER B C 1
ATOM 1594 O O . SER B 1 90 ? 6.98 -3.166 -2.588 1 98.06 90 SER B O 1
ATOM 1596 N N . ILE B 1 91 ? 7.422 -2.242 -4.609 1 98.06 91 ILE B N 1
ATOM 1597 C CA . ILE B 1 91 ? 8.742 -2.855 -4.68 1 98.06 91 ILE B CA 1
ATOM 1598 C C . ILE B 1 91 ? 9.812 -1.771 -4.742 1 98.06 91 ILE B C 1
ATOM 1600 O O . ILE B 1 91 ? 9.797 -0.923 -5.641 1 98.06 91 ILE B O 1
ATOM 1604 N N . SER B 1 92 ? 10.703 -1.776 -3.797 1 97 92 SER B N 1
ATOM 1605 C CA . SER B 1 92 ? 11.891 -0.933 -3.748 1 97 92 SER B CA 1
ATOM 1606 C C . SER B 1 92 ? 13.117 -1.73 -3.311 1 97 92 SER B C 1
ATOM 1608 O O . SER B 1 92 ? 13.602 -1.568 -2.189 1 97 92 SER B O 1
ATOM 1610 N N . LEU B 1 93 ? 13.672 -2.498 -4.199 1 96.88 93 LEU B N 1
ATOM 1611 C CA . LEU B 1 93 ? 14.773 -3.41 -3.896 1 96.88 93 LEU B CA 1
ATOM 1612 C C . LEU B 1 93 ? 16.078 -2.893 -4.477 1 96.88 93 LEU B C 1
ATOM 1614 O O . LEU B 1 93 ? 16.109 -2.369 -5.594 1 96.88 93 LEU B O 1
ATOM 1618 N N . LYS B 1 94 ? 17.062 -3.041 -3.721 1 95.56 94 LYS B N 1
ATOM 1619 C CA . LYS B 1 94 ? 18.406 -2.775 -4.227 1 95.56 94 LYS B CA 1
ATOM 1620 C C . LYS B 1 94 ? 18.875 -3.902 -5.137 1 95.56 94 LYS B C 1
ATOM 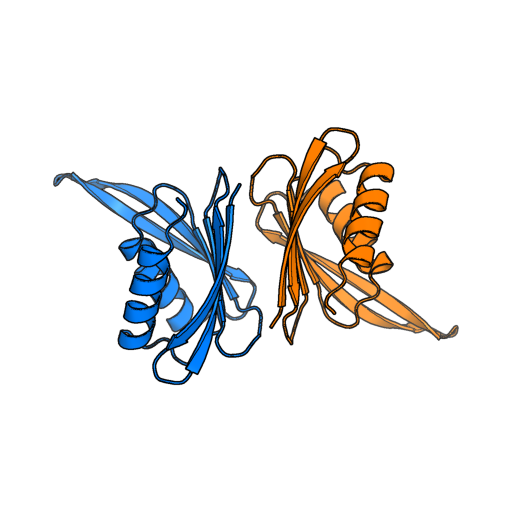1622 O O . LYS B 1 94 ? 19.641 -3.668 -6.078 1 95.56 94 LYS B O 1
ATOM 1627 N N . ASP B 1 95 ? 18.516 -5.066 -4.844 1 94.88 95 ASP B N 1
ATOM 1628 C CA . ASP B 1 95 ? 18.875 -6.285 -5.559 1 94.88 95 ASP B CA 1
ATOM 1629 C C . ASP B 1 95 ? 17.641 -7.086 -5.941 1 94.88 95 ASP B C 1
ATOM 1631 O O . ASP B 1 95 ? 16.953 -7.641 -5.074 1 94.88 95 ASP B O 1
ATOM 1635 N N . ASP B 1 96 ? 17.328 -7.062 -7.262 1 94.94 96 ASP B N 1
ATOM 1636 C CA . ASP B 1 96 ? 16.172 -7.816 -7.742 1 94.94 96 ASP B CA 1
ATOM 1637 C C . AS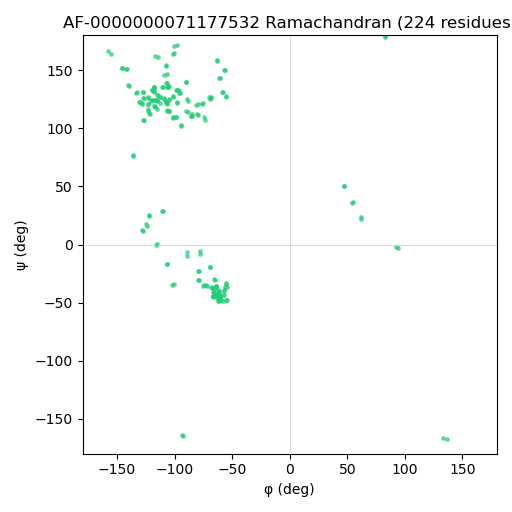P B 1 96 ? 16.609 -9 -8.609 1 94.94 96 ASP B C 1
ATOM 1639 O O . ASP B 1 96 ? 15.914 -9.391 -9.539 1 94.94 96 ASP B O 1
ATOM 1643 N N . SER B 1 97 ? 17.828 -9.492 -8.281 1 94.88 97 SER B N 1
ATOM 1644 C CA . SER B 1 97 ? 18.312 -10.688 -8.961 1 94.88 97 SER B CA 1
ATOM 1645 C C . SER B 1 97 ? 17.422 -11.883 -8.672 1 94.88 97 SER B C 1
ATOM 1647 O O . SER B 1 97 ? 16.672 -11.898 -7.688 1 94.88 97 SER B O 1
ATOM 1649 N N . PRO B 1 98 ? 17.469 -12.953 -9.594 1 95.81 98 PRO B N 1
ATOM 1650 C CA . PRO B 1 98 ? 16.688 -14.172 -9.367 1 95.81 98 PRO B CA 1
ATOM 1651 C C . PRO B 1 98 ? 16.953 -14.805 -8.008 1 95.81 98 PRO B C 1
ATOM 1653 O O . PRO B 1 98 ? 16.047 -15.352 -7.379 1 95.81 98 PRO B O 1
ATOM 1656 N N . ARG B 1 99 ? 18.172 -14.758 -7.562 1 96.81 99 ARG B N 1
ATOM 1657 C CA . ARG B 1 99 ? 18.516 -15.336 -6.27 1 96.81 99 ARG B CA 1
ATOM 1658 C C . ARG B 1 99 ? 17.766 -14.641 -5.141 1 96.81 99 ARG B C 1
ATOM 1660 O O . ARG B 1 99 ? 17.188 -15.297 -4.277 1 96.81 99 ARG B O 1
ATOM 1667 N N . VAL B 1 100 ? 17.766 -13.336 -5.109 1 97.69 100 VAL B N 1
ATOM 1668 C CA . VAL B 1 100 ? 17.078 -12.562 -4.078 1 97.69 100 VAL B CA 1
ATOM 1669 C C . VAL B 1 100 ? 15.578 -12.781 -4.168 1 97.69 100 VAL B C 1
ATOM 1671 O O . VAL B 1 100 ? 14.906 -12.969 -3.15 1 97.69 100 VAL B O 1
ATOM 1674 N N . LEU B 1 101 ? 15.078 -12.797 -5.41 1 98.12 101 LEU B N 1
ATOM 1675 C CA . LEU B 1 101 ? 13.641 -13.008 -5.598 1 98.12 101 LEU B CA 1
ATOM 1676 C C . LEU B 1 101 ? 13.227 -14.391 -5.113 1 98.12 101 LEU B C 1
ATOM 1678 O O . LEU B 1 101 ? 12.141 -14.555 -4.555 1 98.12 101 LEU B O 1
ATOM 1682 N N . LYS B 1 102 ? 14.055 -15.406 -5.297 1 98.19 102 LYS B N 1
ATOM 1683 C CA . LYS B 1 102 ? 13.773 -16.75 -4.793 1 98.19 102 LYS B CA 1
ATOM 1684 C C . LYS B 1 102 ? 13.766 -16.766 -3.268 1 98.19 102 LYS B C 1
ATOM 1686 O O . LYS B 1 102 ? 12.953 -17.469 -2.656 1 98.19 102 LYS B O 1
ATOM 1691 N N . SER B 1 103 ? 14.664 -16.016 -2.691 1 98.5 103 SER B N 1
ATOM 1692 C CA . SER B 1 103 ? 14.68 -15.898 -1.235 1 98.5 103 SER B CA 1
ATOM 1693 C C . SER B 1 103 ? 13.422 -15.203 -0.72 1 98.5 103 SER B C 1
ATOM 1695 O O . SER B 1 103 ? 12.852 -15.609 0.295 1 98.5 103 SER B O 1
ATOM 1697 N N . ILE B 1 104 ? 12.992 -14.148 -1.417 1 98.56 104 ILE B N 1
ATOM 1698 C CA . ILE B 1 104 ? 11.773 -13.445 -1.045 1 98.56 104 ILE B CA 1
ATOM 1699 C C . ILE B 1 104 ? 10.578 -14.391 -1.152 1 98.56 104 ILE B C 1
ATOM 1701 O O . ILE B 1 104 ? 9.734 -14.445 -0.256 1 98.56 104 ILE B O 1
ATOM 1705 N N . LYS B 1 105 ? 10.586 -15.141 -2.227 1 98.5 105 LYS B N 1
ATOM 1706 C CA . LYS B 1 105 ? 9.539 -16.141 -2.414 1 98.5 105 LYS B CA 1
ATOM 1707 C C . LYS B 1 105 ? 9.469 -17.094 -1.218 1 98.5 105 LYS B C 1
ATOM 1709 O O . LYS B 1 105 ? 8.383 -17.359 -0.704 1 98.5 105 LYS B O 1
ATOM 1714 N N . LYS B 1 106 ? 10.586 -17.594 -0.806 1 98.25 106 LYS B N 1
ATOM 1715 C CA . LYS B 1 106 ? 10.633 -18.516 0.326 1 98.25 106 LYS B CA 1
ATOM 1716 C C . LYS B 1 106 ? 10.094 -17.859 1.593 1 98.25 106 LYS B C 1
ATOM 1718 O O . LYS B 1 106 ? 9.312 -18.469 2.328 1 98.25 106 LYS B O 1
ATOM 1723 N N . VAL B 1 107 ? 10.477 -16.625 1.889 1 98.25 107 VAL B N 1
ATOM 1724 C CA . VAL B 1 107 ? 10.008 -15.898 3.07 1 98.25 107 VAL B CA 1
ATOM 1725 C C . VAL B 1 107 ? 8.492 -15.727 3.008 1 98.25 107 VAL B C 1
ATOM 1727 O O . VAL B 1 107 ? 7.797 -15.93 4.004 1 98.25 107 VAL B O 1
ATOM 1730 N N . LEU B 1 108 ? 7.98 -15.297 1.789 1 98.25 108 LEU B N 1
ATOM 1731 C CA . LEU B 1 108 ? 6.547 -15.086 1.616 1 98.25 108 LEU B CA 1
ATOM 1732 C C . LEU B 1 108 ? 5.773 -16.375 1.833 1 98.25 108 LEU B C 1
ATOM 1734 O O . LEU B 1 108 ? 4.734 -16.391 2.492 1 98.25 108 LEU B O 1
ATOM 1738 N N . LEU B 1 109 ? 6.32 -17.5 1.344 1 97.81 109 LEU B N 1
ATOM 1739 C CA . LEU B 1 109 ? 5.652 -18.797 1.489 1 97.81 109 LEU B CA 1
ATOM 1740 C C . LEU B 1 109 ? 5.723 -19.281 2.932 1 97.81 109 LEU B C 1
ATOM 1742 O O . LEU B 1 109 ? 4.781 -19.906 3.426 1 97.81 109 LEU B O 1
ATOM 1746 N N . ASP B 1 110 ? 6.824 -19.016 3.625 1 97.5 110 ASP B N 1
ATOM 1747 C CA . ASP B 1 110 ? 6.992 -19.406 5.023 1 97.5 110 ASP B CA 1
ATOM 1748 C C . ASP B 1 110 ? 6.074 -18.594 5.934 1 97.5 110 ASP B C 1
ATOM 1750 O O . ASP B 1 110 ? 5.836 -18.984 7.082 1 97.5 110 ASP B O 1
ATOM 1754 N N . ASN B 1 111 ? 5.59 -17.453 5.449 1 95.81 111 ASN B N 1
ATOM 1755 C CA . ASN B 1 111 ? 4.781 -16.562 6.273 1 95.81 111 ASN B CA 1
ATOM 1756 C C . ASN B 1 111 ? 3.41 -16.312 5.645 1 95.81 111 ASN B C 1
ATOM 1758 O O . ASN B 1 111 ? 2.811 -15.258 5.859 1 95.81 111 ASN B O 1
ATOM 1762 N N . LYS B 1 112 ? 3 -17.219 4.883 1 91.12 112 LYS B N 1
ATOM 1763 C CA . LYS B 1 112 ? 1.75 -17.094 4.141 1 91.12 112 LYS B CA 1
ATOM 1764 C C . LYS B 1 112 ? 0.568 -16.891 5.086 1 91.12 112 LYS B C 1
ATOM 1766 O O . LYS B 1 112 ? 0.488 -17.531 6.137 1 91.12 112 LYS B O 1
ATOM 1771 N N . CYS B 1 113 ? -0.246 -15.891 4.773 1 89.62 113 CYS B N 1
ATOM 1772 C CA . CYS B 1 113 ? -1.412 -15.664 5.621 1 89.62 113 CYS B CA 1
ATOM 1773 C C . CYS B 1 113 ? -2.693 -15.664 4.793 1 89.62 113 CYS B C 1
ATOM 1775 O O . CYS B 1 113 ? -3.691 -15.055 5.184 1 89.62 113 CYS B O 1
ATOM 1777 N N . TRP B 1 114 ? -2.529 -16.219 3.629 1 89 114 TRP B N 1
ATOM 1778 C CA . TRP B 1 114 ? -3.686 -16.406 2.758 1 89 114 TRP B CA 1
ATOM 1779 C C . TRP B 1 114 ? -3.967 -17.891 2.557 1 89 114 TRP B C 1
ATOM 1781 O O . TRP B 1 114 ? -3.1 -18.734 2.807 1 89 114 TRP B O 1
#